Protein AF-A0A7C1VSH6-F1 (afdb_monomer_lite)

Structure (mmCIF, N/CA/C/O backbone):
data_AF-A0A7C1VSH6-F1
#
_entry.id   AF-A0A7C1VSH6-F1
#
loop_
_atom_site.group_PDB
_atom_site.id
_atom_site.type_symbol
_atom_site.label_atom_id
_atom_site.label_alt_id
_atom_site.label_comp_id
_atom_site.label_asym_id
_atom_site.label_entity_id
_atom_site.label_seq_id
_atom_site.pdbx_PDB_ins_code
_atom_site.Cartn_x
_atom_site.Cartn_y
_atom_site.Cartn_z
_atom_site.occupancy
_atom_site.B_iso_or_equiv
_atom_site.auth_seq_id
_atom_site.auth_comp_id
_atom_site.auth_asym_id
_atom_site.auth_atom_id
_atom_site.pdbx_PDB_model_num
ATOM 1 N N . MET A 1 1 ? -0.014 22.822 28.684 1.00 41.06 1 MET A N 1
ATOM 2 C CA . MET A 1 1 ? -1.253 22.040 28.882 1.00 41.06 1 MET A CA 1
ATOM 3 C C . MET A 1 1 ? -1.083 20.753 28.102 1.00 41.06 1 MET A C 1
ATOM 5 O O . MET A 1 1 ? -1.261 20.769 26.891 1.00 41.06 1 MET A O 1
ATOM 9 N N . ASP A 1 2 ? -0.665 19.675 28.765 1.00 47.66 2 ASP A N 1
ATOM 10 C CA . ASP A 1 2 ? -0.551 18.373 28.105 1.00 47.66 2 ASP A CA 1
ATOM 11 C C . ASP A 1 2 ? -1.957 17.852 27.795 1.00 47.66 2 ASP A C 1
ATOM 13 O O . ASP A 1 2 ? -2.788 17.604 28.678 1.00 47.66 2 ASP A O 1
ATOM 17 N N . SER A 1 3 ? -2.256 17.812 26.500 1.00 56.28 3 SER A N 1
ATOM 18 C CA . SER A 1 3 ? -3.534 17.347 25.970 1.00 56.28 3 SER A CA 1
ATOM 19 C C . SER A 1 3 ? -3.478 15.826 25.890 1.00 56.28 3 SER A C 1
ATOM 21 O O . SER A 1 3 ? -2.544 15.285 25.301 1.00 56.28 3 SER A O 1
ATOM 23 N N . MET A 1 4 ? -4.438 15.148 26.521 1.00 61.12 4 MET A N 1
ATOM 24 C CA . MET A 1 4 ? -4.551 13.689 26.495 1.00 61.12 4 MET A CA 1
ATOM 25 C C . MET A 1 4 ? -4.816 13.219 25.062 1.00 61.12 4 MET A C 1
ATOM 27 O O . MET A 1 4 ? -5.549 13.880 24.320 1.00 61.12 4 MET A O 1
ATOM 31 N N . ARG A 1 5 ? -4.175 12.111 24.672 1.00 79.00 5 ARG A N 1
ATOM 32 C CA . ARG A 1 5 ? -4.173 11.636 23.288 1.00 79.00 5 ARG A CA 1
ATOM 33 C C . ARG A 1 5 ? -4.643 10.192 23.180 1.00 79.00 5 ARG A C 1
ATOM 35 O O . ARG A 1 5 ? -4.274 9.359 24.008 1.00 79.00 5 ARG A O 1
ATOM 42 N N . LEU A 1 6 ? -5.422 9.906 22.145 1.00 68.50 6 LEU A N 1
ATOM 43 C CA . LEU A 1 6 ? -5.838 8.561 21.765 1.00 68.50 6 LEU A CA 1
ATOM 44 C C . LEU A 1 6 ? -5.211 8.215 20.416 1.00 68.50 6 LEU A C 1
ATOM 46 O O . LEU A 1 6 ? -5.478 8.881 19.420 1.00 68.50 6 LEU A O 1
ATOM 50 N N . TYR A 1 7 ? -4.402 7.165 20.391 1.00 72.06 7 TYR A N 1
ATOM 51 C CA . TYR A 1 7 ? -3.752 6.653 19.194 1.00 72.06 7 TYR A CA 1
ATOM 52 C C . TYR A 1 7 ? -4.243 5.241 18.917 1.00 72.06 7 TYR A C 1
ATOM 54 O O . TYR A 1 7 ? -4.155 4.365 19.775 1.00 72.06 7 TYR A O 1
ATOM 62 N N . ILE A 1 8 ? -4.744 5.005 17.713 1.00 74.44 8 ILE A N 1
ATOM 63 C CA . ILE A 1 8 ? -5.230 3.695 17.299 1.00 74.44 8 ILE A CA 1
ATOM 64 C C . ILE A 1 8 ? -4.519 3.327 16.000 1.00 74.44 8 ILE A C 1
ATOM 66 O O . ILE A 1 8 ? -4.568 4.073 15.024 1.00 74.44 8 ILE A O 1
ATOM 70 N N . ILE A 1 9 ? -3.822 2.194 16.011 1.00 70.25 9 ILE A N 1
ATOM 71 C CA . ILE A 1 9 ? -2.973 1.732 14.914 1.00 70.25 9 ILE A CA 1
ATOM 72 C C . ILE A 1 9 ? -3.376 0.303 14.562 1.00 70.25 9 ILE A C 1
ATOM 74 O O . ILE A 1 9 ? -3.370 -0.581 15.420 1.00 70.25 9 ILE A O 1
ATOM 78 N N . ASN A 1 10 ? -3.701 0.062 13.296 1.00 62.00 10 ASN A N 1
ATOM 79 C CA . ASN A 1 10 ? -3.816 -1.292 12.771 1.00 62.00 10 ASN A CA 1
ATOM 80 C C . ASN A 1 10 ? -2.528 -1.695 12.043 1.00 62.00 10 ASN A C 1
ATOM 82 O O . ASN A 1 10 ? -2.001 -0.948 11.220 1.00 62.00 10 ASN A O 1
ATOM 86 N N . ILE A 1 11 ? -2.044 -2.898 12.334 1.00 63.75 11 ILE A N 1
ATOM 87 C CA . ILE A 1 11 ? -0.956 -3.553 11.618 1.00 63.75 11 ILE A CA 1
ATOM 88 C C . ILE A 1 11 ? -1.584 -4.719 10.844 1.00 63.75 11 ILE A C 1
ATOM 90 O O . ILE A 1 11 ? -1.904 -5.762 11.424 1.00 63.75 11 ILE A O 1
ATOM 94 N N . LEU A 1 12 ? -1.785 -4.536 9.535 1.00 47.34 12 LEU A N 1
ATOM 95 C CA . LEU A 1 12 ? -2.143 -5.633 8.634 1.00 47.34 12 LEU A CA 1
ATOM 96 C C . LEU A 1 12 ? -0.900 -6.475 8.348 1.00 47.34 12 LEU A C 1
ATOM 98 O O . LEU A 1 12 ? 0.112 -5.951 7.887 1.00 47.34 12 LEU A O 1
ATOM 102 N N . ALA A 1 13 ? -1.006 -7.793 8.494 1.00 36.00 13 ALA A N 1
ATOM 103 C CA . ALA A 1 13 ? 0.022 -8.739 8.058 1.00 36.00 13 ALA A CA 1
ATOM 104 C C . ALA A 1 13 ? 0.036 -8.969 6.525 1.00 36.00 13 ALA A C 1
ATOM 106 O O . ALA A 1 13 ? 0.387 -10.053 6.069 1.00 36.00 13 ALA A O 1
ATOM 107 N N . PHE A 1 14 ? -0.359 -7.975 5.717 1.00 29.69 14 PHE A N 1
ATOM 108 C CA . PHE A 1 14 ? -0.300 -8.058 4.246 1.00 29.69 14 PHE A CA 1
ATOM 109 C C . PHE A 1 14 ? 0.928 -7.386 3.628 1.00 29.69 14 PHE A C 1
ATOM 111 O O . PHE A 1 14 ? 1.178 -7.545 2.436 1.00 29.69 14 PHE A O 1
ATOM 118 N N . THR A 1 15 ? 1.738 -6.698 4.425 1.00 28.58 15 THR A N 1
ATOM 119 C CA . THR A 1 15 ? 3.098 -6.330 4.043 1.00 28.58 15 THR A CA 1
ATOM 120 C C . THR A 1 15 ? 4.050 -7.323 4.678 1.00 28.58 15 THR A C 1
ATOM 122 O O . THR A 1 15 ? 4.137 -7.432 5.899 1.00 28.58 15 THR A O 1
ATOM 125 N N . SER A 1 16 ? 4.753 -8.062 3.826 1.00 26.00 16 SER A N 1
ATOM 126 C CA . SER A 1 16 ? 5.898 -8.891 4.166 1.00 26.00 16 SER A CA 1
ATOM 127 C C . SER A 1 16 ? 6.889 -8.094 5.017 1.00 26.00 16 SER A C 1
ATOM 129 O O . SER A 1 16 ? 7.795 -7.450 4.495 1.00 26.00 16 SER A O 1
ATOM 131 N N . LEU A 1 17 ? 6.751 -8.144 6.341 1.00 25.92 17 LEU A N 1
ATOM 132 C CA . LEU A 1 17 ? 7.853 -7.845 7.237 1.00 25.92 17 LEU A CA 1
ATOM 133 C C . LEU A 1 17 ? 8.760 -9.075 7.195 1.00 25.92 17 LEU A C 1
ATOM 135 O O . LEU A 1 17 ? 8.718 -9.936 8.070 1.00 25.92 17 LEU A O 1
ATOM 139 N N . ILE A 1 18 ? 9.551 -9.184 6.124 1.00 23.88 18 ILE A N 1
ATOM 140 C CA . ILE A 1 18 ? 10.736 -10.034 6.135 1.00 23.88 18 ILE A CA 1
ATOM 141 C C . ILE A 1 18 ? 11.667 -9.379 7.153 1.00 23.88 18 ILE A C 1
ATOM 143 O O . ILE A 1 18 ? 12.433 -8.470 6.840 1.00 23.88 18 ILE A O 1
ATOM 147 N N . LEU A 1 19 ? 11.573 -9.820 8.405 1.00 22.44 19 LEU A N 1
ATOM 148 C CA . LEU A 1 19 ? 12.674 -9.694 9.341 1.00 22.44 19 LEU A CA 1
ATOM 149 C C . LEU A 1 19 ? 13.809 -10.538 8.759 1.00 22.44 19 LEU A C 1
ATOM 151 O O . LEU A 1 19 ? 13.885 -11.742 8.992 1.00 22.44 19 LEU A O 1
ATOM 155 N N . VAL A 1 20 ? 14.675 -9.910 7.958 1.00 23.38 20 VAL A N 1
ATOM 156 C CA . VAL A 1 20 ? 15.993 -10.462 7.645 1.00 23.38 20 VAL A CA 1
ATOM 157 C C . VAL A 1 20 ? 16.780 -10.427 8.949 1.00 23.38 20 VAL A C 1
ATOM 159 O O . VAL A 1 20 ? 17.518 -9.490 9.245 1.00 23.38 20 VAL A O 1
ATOM 162 N N . ALA A 1 21 ? 16.577 -11.447 9.776 1.00 24.20 21 ALA A N 1
ATOM 163 C CA . ALA A 1 21 ? 17.552 -11.809 10.778 1.00 24.20 21 ALA A CA 1
ATOM 164 C C . ALA A 1 21 ? 18.724 -12.441 10.021 1.00 24.20 21 ALA A C 1
ATOM 166 O O . ALA A 1 21 ? 18.689 -13.611 9.645 1.00 24.20 21 ALA A O 1
ATOM 167 N N . CYS A 1 22 ? 19.754 -11.641 9.747 1.00 23.27 22 CYS A N 1
ATOM 168 C CA . CYS A 1 22 ? 21.059 -12.167 9.383 1.00 23.27 22 CYS A CA 1
ATOM 169 C C . CYS A 1 22 ? 21.570 -13.043 10.533 1.00 23.27 22 CYS A C 1
ATOM 171 O O . CYS A 1 22 ? 22.064 -12.529 11.534 1.00 23.27 22 CYS A O 1
ATOM 173 N N . SER A 1 23 ? 21.500 -14.360 10.359 1.00 25.77 23 SER A N 1
ATOM 174 C CA . SER A 1 23 ? 22.384 -15.306 11.035 1.00 25.77 23 SER A CA 1
ATOM 175 C C . SER A 1 23 ? 22.989 -16.236 9.981 1.00 25.77 23 SER A C 1
ATOM 177 O O . SER A 1 23 ? 22.246 -16.835 9.203 1.00 25.77 23 SER A O 1
ATOM 179 N N . PRO A 1 24 ? 24.325 -16.353 9.912 1.00 28.75 24 PRO A N 1
ATOM 180 C CA . PRO A 1 24 ? 24.977 -17.243 8.970 1.00 28.75 24 PRO A CA 1
ATOM 181 C C . PRO A 1 24 ? 24.906 -18.687 9.480 1.00 28.75 24 PRO A C 1
ATOM 183 O O . PRO A 1 24 ? 25.251 -18.961 10.627 1.00 28.75 24 PRO A O 1
ATOM 186 N N . GLY A 1 25 ? 24.525 -19.605 8.591 1.00 36.03 25 GLY A N 1
ATOM 187 C CA . GLY A 1 25 ? 24.822 -21.030 8.729 1.00 36.03 25 GLY A CA 1
ATOM 188 C C . GLY A 1 25 ? 23.663 -21.908 9.184 1.00 36.03 25 GLY A C 1
ATOM 189 O O . GLY A 1 25 ? 23.630 -22.327 10.334 1.00 36.03 25 GLY A O 1
ATOM 190 N N . ILE A 1 26 ? 22.788 -22.285 8.247 1.00 29.64 26 ILE A N 1
ATOM 191 C CA . ILE A 1 26 ? 22.135 -23.601 8.256 1.00 29.64 26 ILE A CA 1
ATOM 192 C C . ILE A 1 26 ? 22.154 -24.118 6.812 1.00 29.64 26 ILE A C 1
ATOM 194 O O . ILE A 1 26 ? 21.536 -23.534 5.924 1.00 29.64 26 ILE A O 1
ATOM 198 N N . GLU A 1 27 ? 22.923 -25.180 6.575 1.00 29.75 27 GLU A N 1
ATOM 199 C CA . GLU A 1 27 ? 22.957 -25.913 5.307 1.00 29.75 27 GLU A CA 1
ATOM 200 C C . GLU A 1 27 ? 21.579 -26.514 5.004 1.00 29.75 27 GLU A C 1
ATOM 202 O O . GLU A 1 27 ? 20.973 -27.189 5.839 1.00 29.75 27 GLU A O 1
ATOM 207 N N . ALA A 1 28 ? 21.088 -26.283 3.787 1.00 26.88 28 ALA A N 1
ATOM 208 C CA . ALA A 1 28 ? 19.857 -26.878 3.295 1.00 26.88 28 ALA A CA 1
ATOM 209 C C . ALA A 1 28 ? 20.058 -28.385 3.061 1.00 26.88 28 ALA A C 1
ATOM 211 O O . ALA A 1 28 ? 20.744 -28.791 2.123 1.00 26.88 28 ALA A O 1
ATOM 212 N N . GLN A 1 29 ? 19.432 -29.223 3.890 1.00 28.09 29 GLN A N 1
ATOM 213 C CA . GLN A 1 29 ? 19.245 -30.636 3.564 1.00 28.09 29 GLN A CA 1
ATOM 214 C C . GLN A 1 29 ? 18.096 -30.781 2.565 1.00 28.09 29 GLN A C 1
ATOM 216 O O . GLN A 1 29 ? 16.945 -30.439 2.835 1.00 28.09 29 GLN A O 1
ATOM 221 N N . THR A 1 30 ? 18.429 -31.308 1.393 1.00 29.42 30 THR A N 1
ATOM 222 C CA . THR A 1 30 ? 17.498 -31.719 0.347 1.00 29.42 30 THR A CA 1
ATOM 223 C C . THR A 1 30 ? 16.644 -32.888 0.838 1.00 29.42 30 THR A C 1
ATOM 225 O O . THR A 1 30 ? 17.150 -33.974 1.111 1.00 29.42 30 THR A O 1
ATOM 228 N N . THR A 1 31 ? 15.328 -32.687 0.931 1.00 30.17 31 THR A N 1
ATOM 229 C CA . THR A 1 31 ? 14.364 -33.781 1.111 1.00 30.17 31 THR A CA 1
ATOM 230 C C . THR A 1 31 ? 13.485 -33.904 -0.132 1.00 30.17 31 THR A C 1
ATOM 232 O O . THR A 1 31 ? 12.992 -32.921 -0.680 1.00 30.17 31 THR A O 1
ATOM 235 N N . SER A 1 32 ? 13.374 -35.140 -0.620 1.00 34.22 32 SER A N 1
ATOM 236 C CA . SER A 1 32 ? 12.623 -35.550 -1.810 1.00 34.22 32 SER A CA 1
ATOM 237 C C . SER A 1 32 ? 11.122 -35.227 -1.713 1.00 34.22 32 SER A C 1
ATOM 239 O O . SER A 1 32 ? 10.582 -35.160 -0.608 1.00 34.22 32 SER A O 1
ATOM 241 N N . PRO A 1 33 ? 10.412 -35.078 -2.849 1.00 30.12 33 PRO A N 1
ATOM 242 C CA . PRO A 1 33 ? 9.021 -34.633 -2.856 1.00 30.12 33 PRO A CA 1
ATOM 243 C C . PRO A 1 33 ? 8.078 -35.671 -2.229 1.00 30.12 33 PRO A C 1
ATOM 245 O O . PRO A 1 33 ? 8.007 -36.819 -2.670 1.00 30.12 33 PRO A O 1
ATOM 248 N N . LEU A 1 34 ? 7.313 -35.242 -1.221 1.00 30.77 34 LEU A N 1
ATOM 249 C CA . LEU A 1 34 ? 6.171 -35.988 -0.694 1.00 30.77 34 LEU A CA 1
ATOM 250 C C . LEU A 1 34 ? 5.061 -36.047 -1.755 1.00 30.77 34 LEU A C 1
ATOM 252 O O . LEU A 1 34 ? 4.489 -35.028 -2.139 1.00 30.77 34 LEU A O 1
ATOM 256 N N . SER A 1 35 ? 4.741 -37.258 -2.210 1.00 29.33 35 SER A N 1
ATOM 257 C CA . SER A 1 35 ? 3.552 -37.539 -3.015 1.00 29.33 35 SER A CA 1
ATOM 258 C C . SER A 1 35 ? 2.323 -37.551 -2.102 1.00 29.33 35 SER A C 1
ATOM 260 O O . SER A 1 35 ? 2.229 -38.379 -1.196 1.00 29.33 35 SER A O 1
ATOM 262 N N . LEU A 1 36 ? 1.396 -36.615 -2.313 1.00 32.78 36 LEU A N 1
ATOM 263 C CA . LEU A 1 36 ? 0.105 -36.603 -1.625 1.00 32.78 36 LEU A CA 1
ATOM 264 C C . LEU A 1 36 ? -0.876 -37.542 -2.352 1.00 32.78 36 LEU A C 1
ATOM 266 O O . LEU A 1 36 ? -1.010 -37.437 -3.574 1.00 32.78 36 LEU A O 1
ATOM 270 N N . PRO A 1 37 ? -1.583 -38.441 -1.644 1.00 33.88 37 PRO A N 1
ATOM 271 C CA . PRO A 1 37 ? -2.634 -39.246 -2.254 1.00 33.88 37 PRO A CA 1
ATOM 272 C C . PRO A 1 37 ? -3.861 -38.377 -2.601 1.00 33.88 37 PRO A C 1
ATOM 274 O O . PRO A 1 37 ? -4.084 -37.340 -1.970 1.00 33.88 37 PRO A O 1
ATOM 277 N N . PRO A 1 38 ? -4.678 -38.783 -3.592 1.00 33.88 38 PRO A N 1
ATOM 278 C CA . PRO A 1 38 ? -5.852 -38.019 -3.999 1.00 33.88 38 PRO A CA 1
ATOM 279 C C . PRO A 1 38 ? -6.928 -37.991 -2.896 1.00 33.88 38 PRO A C 1
ATOM 281 O O . PRO A 1 38 ? -7.031 -38.932 -2.101 1.00 33.88 38 PRO A O 1
ATOM 284 N N . PRO A 1 39 ? -7.762 -36.935 -2.846 1.00 32.31 39 PRO A N 1
ATOM 285 C CA . PRO A 1 39 ? -8.795 -36.803 -1.829 1.00 32.31 39 PRO A CA 1
ATOM 286 C C . PRO A 1 39 ? -9.858 -37.897 -1.986 1.00 32.31 39 PRO A C 1
ATOM 288 O O . PRO A 1 39 ? -10.412 -38.109 -3.064 1.00 32.31 39 PRO A O 1
ATOM 291 N N . THR A 1 40 ? -10.160 -38.585 -0.885 1.00 30.84 40 THR A N 1
ATOM 292 C CA . THR A 1 40 ? -11.287 -39.521 -0.811 1.00 30.84 40 THR A CA 1
ATOM 293 C C . THR A 1 40 ? -12.539 -38.739 -0.427 1.00 30.84 40 THR A C 1
ATOM 295 O O . THR A 1 40 ? -12.612 -38.185 0.668 1.00 30.84 40 THR A O 1
ATOM 298 N N . TYR A 1 41 ? -13.528 -38.682 -1.319 1.00 29.70 41 TYR A N 1
ATOM 299 C CA . TYR A 1 41 ? -14.833 -38.095 -1.016 1.00 29.70 41 TYR A CA 1
ATOM 300 C C . TYR A 1 41 ? -15.723 -39.139 -0.342 1.00 29.70 41 TYR A C 1
ATOM 302 O O . TYR A 1 41 ? -16.257 -40.035 -0.995 1.00 29.70 41 TYR A O 1
ATOM 310 N N . THR A 1 42 ? -15.901 -39.018 0.970 1.00 31.45 42 THR A N 1
ATOM 311 C CA . THR A 1 42 ? -16.887 -39.810 1.710 1.00 31.45 42 THR A CA 1
ATOM 312 C C . THR A 1 42 ? -18.253 -39.136 1.588 1.00 31.45 42 THR A C 1
ATOM 314 O O . THR A 1 42 ? -18.468 -38.050 2.123 1.00 31.45 42 THR A O 1
ATOM 317 N N . VAL A 1 43 ? -19.188 -39.767 0.875 1.00 33.28 43 VAL A N 1
ATOM 318 C CA . VAL A 1 43 ? -20.597 -39.347 0.855 1.00 33.28 43 VAL A CA 1
ATOM 319 C C . VAL A 1 43 ? -21.234 -39.774 2.176 1.00 33.28 43 VAL A C 1
ATOM 321 O O . VAL A 1 43 ? -21.375 -40.967 2.446 1.00 33.28 43 VAL A O 1
ATOM 324 N N . PHE A 1 44 ? -21.606 -38.809 3.015 1.00 33.56 44 PHE A N 1
ATOM 325 C CA . PHE A 1 44 ? -22.364 -39.083 4.234 1.00 33.56 44 PHE A CA 1
ATOM 326 C C . PHE A 1 44 ? -23.822 -39.427 3.881 1.00 33.56 44 PHE A C 1
ATOM 328 O O . PHE A 1 44 ? -24.439 -38.696 3.100 1.00 33.56 44 PHE A O 1
ATOM 335 N N . PRO A 1 45 ? -24.407 -40.506 4.434 1.00 34.22 45 PRO A N 1
ATOM 336 C CA . PRO A 1 45 ? -25.821 -40.791 4.239 1.00 34.22 45 PRO A CA 1
ATOM 337 C C . PRO A 1 45 ? -26.685 -39.741 4.948 1.00 34.22 45 PRO A C 1
ATOM 339 O O . PRO A 1 45 ? -26.374 -39.288 6.050 1.00 34.22 45 PRO A O 1
ATOM 342 N N . THR A 1 46 ? -27.796 -39.374 4.310 1.00 36.84 46 THR A N 1
ATOM 343 C CA . THR A 1 46 ? -28.813 -38.473 4.861 1.00 36.84 46 THR A CA 1
ATOM 344 C C . THR A 1 46 ? -29.364 -39.042 6.175 1.00 36.84 46 THR A C 1
ATOM 346 O O . THR A 1 46 ? -29.832 -40.185 6.181 1.00 36.84 46 THR A O 1
ATOM 349 N N . PRO A 1 47 ? -29.349 -38.295 7.294 1.00 36.81 47 PRO A N 1
ATOM 350 C CA . PRO A 1 47 ? -29.871 -38.815 8.544 1.00 36.81 47 PRO A CA 1
ATOM 351 C C . PRO A 1 47 ? -31.400 -38.872 8.487 1.00 36.81 47 PRO A C 1
ATOM 353 O O . PRO A 1 47 ? -32.076 -37.876 8.231 1.00 36.81 47 PRO A O 1
ATOM 356 N N . SER A 1 48 ? -31.950 -40.055 8.759 1.00 37.38 48 SER A N 1
ATOM 357 C CA . SER A 1 48 ? -33.367 -40.248 9.056 1.00 37.38 48 SER A CA 1
ATOM 358 C C . SER A 1 48 ? -33.745 -39.415 10.283 1.00 37.38 48 SER A C 1
ATOM 360 O O . SER A 1 48 ? -33.191 -39.636 11.364 1.00 37.38 48 SER A O 1
ATOM 362 N N . GLN A 1 49 ? -34.687 -38.482 10.133 1.00 39.94 49 GLN A N 1
ATOM 363 C CA . GLN A 1 49 ? -35.239 -37.720 11.251 1.00 39.94 49 GLN A CA 1
ATOM 364 C C . GLN A 1 49 ? -35.946 -38.667 12.225 1.00 39.94 49 GLN A C 1
ATOM 366 O O . GLN A 1 49 ? -37.060 -39.125 11.982 1.00 39.94 49 GLN A O 1
ATOM 371 N N . ARG A 1 50 ? -35.293 -38.954 13.350 1.00 36.88 50 ARG A N 1
ATOM 372 C CA . ARG A 1 50 ? -35.956 -39.462 14.546 1.00 36.88 50 ARG A CA 1
ATOM 373 C C . ARG A 1 50 ? -36.150 -38.259 15.460 1.00 36.88 50 ARG A C 1
ATOM 375 O O . ARG A 1 50 ? -35.173 -37.705 15.954 1.00 36.88 50 ARG A O 1
ATOM 382 N N . VAL A 1 51 ? -37.398 -37.831 15.626 1.00 37.56 51 VAL A N 1
ATOM 383 C CA . VAL A 1 51 ? -37.765 -36.786 16.586 1.00 37.56 51 VAL A CA 1
ATOM 384 C C . VAL A 1 51 ? -37.480 -37.339 17.978 1.00 37.56 51 VAL A C 1
ATOM 386 O O . VAL A 1 51 ? -38.176 -38.233 18.455 1.00 37.56 51 VAL A O 1
ATOM 389 N N . VAL A 1 52 ? -36.405 -36.859 18.593 1.00 39.34 52 VAL A N 1
ATOM 390 C CA . VAL A 1 52 ? -36.179 -36.985 20.030 1.00 39.34 52 VAL A CA 1
ATOM 391 C C . VAL A 1 52 ? -36.739 -35.706 20.633 1.00 39.34 52 VAL A C 1
ATOM 393 O O . VAL A 1 52 ? -36.257 -34.622 20.311 1.00 39.34 52 VAL A O 1
ATOM 396 N N . GLU A 1 53 ? -37.775 -35.816 21.464 1.00 39.44 53 GLU A N 1
ATOM 397 C CA . GLU A 1 53 ? -38.200 -34.715 22.330 1.00 39.44 53 GLU A CA 1
ATOM 398 C C . GLU A 1 53 ? -37.045 -34.377 23.277 1.00 39.44 53 GLU A C 1
ATOM 400 O O . GLU A 1 53 ? -36.811 -35.041 24.286 1.00 39.44 53 GLU A O 1
ATOM 405 N N . THR A 1 54 ? -36.271 -33.356 22.923 1.00 37.03 54 THR A N 1
ATOM 406 C CA . THR A 1 54 ? -35.313 -32.732 23.829 1.00 37.03 54 THR A CA 1
ATOM 407 C C . THR A 1 54 ? -36.070 -31.749 24.707 1.00 37.03 54 THR A C 1
ATOM 409 O O . THR A 1 54 ? -36.649 -30.786 24.204 1.00 37.03 54 THR A O 1
ATOM 412 N N . ALA A 1 55 ? -36.069 -31.999 26.016 1.00 41.50 55 ALA A N 1
ATOM 413 C CA . ALA A 1 55 ? -36.558 -31.057 27.012 1.00 41.50 55 ALA A CA 1
ATOM 414 C C . ALA A 1 55 ? -35.927 -29.669 26.798 1.00 41.50 55 ALA A C 1
ATOM 416 O O . ALA A 1 55 ? -34.719 -29.563 26.572 1.00 41.50 55 ALA A O 1
ATOM 417 N N . SER A 1 56 ? -36.750 -28.618 26.872 1.00 36.03 56 SER A N 1
ATOM 418 C CA . SER A 1 56 ? -36.294 -27.227 26.833 1.00 36.03 56 SER A CA 1
ATOM 419 C C . SER A 1 56 ? -35.174 -27.002 27.852 1.00 36.03 56 SER A C 1
ATOM 421 O O . SER A 1 56 ? -35.350 -27.371 29.017 1.00 36.03 56 SER A O 1
ATOM 423 N N . PRO A 1 57 ? -34.048 -26.371 27.476 1.00 42.69 57 PRO A N 1
ATOM 424 C CA . PRO A 1 57 ? -33.077 -25.940 28.463 1.00 42.69 57 PRO A CA 1
ATOM 425 C C . PRO A 1 57 ? -33.734 -24.890 29.364 1.00 42.69 57 PRO A C 1
ATOM 427 O O . PRO A 1 57 ? -34.258 -23.880 28.889 1.00 42.69 57 PRO A O 1
ATOM 430 N N . SER A 1 58 ? -33.731 -25.143 30.672 1.00 39.88 58 SER A N 1
ATOM 431 C CA . SER A 1 58 ? -34.066 -24.128 31.670 1.00 39.88 58 SER A CA 1
ATOM 432 C C . SER A 1 58 ? -33.152 -22.912 31.482 1.00 39.88 58 SER A C 1
ATOM 434 O O . SER A 1 58 ? -31.959 -23.097 31.228 1.00 39.88 58 SER A O 1
ATOM 436 N N . PRO A 1 59 ? -33.664 -21.676 31.614 1.00 41.44 59 PRO A N 1
ATOM 437 C CA . PRO A 1 59 ? -32.836 -20.485 31.505 1.00 41.44 59 PRO A CA 1
ATOM 438 C C . PRO A 1 59 ? -31.748 -20.526 32.579 1.00 41.44 59 PRO A C 1
ATOM 440 O O . PRO A 1 59 ? -32.039 -20.579 33.776 1.00 41.44 59 PRO A O 1
ATOM 443 N N . THR A 1 60 ? -30.488 -20.515 32.147 1.00 41.22 60 THR A N 1
ATOM 444 C CA . THR A 1 60 ? -29.342 -20.268 33.022 1.00 41.22 60 THR A CA 1
ATOM 445 C C . THR A 1 60 ? -29.594 -18.950 33.756 1.00 41.22 60 THR A C 1
ATOM 447 O O . THR A 1 60 ? -29.889 -17.956 33.086 1.00 41.22 60 THR A O 1
ATOM 450 N N . PRO A 1 61 ? -29.518 -18.898 35.099 1.00 41.97 61 PRO A N 1
ATOM 451 C CA . PRO A 1 61 ? -29.703 -17.647 35.815 1.00 41.97 61 PRO A CA 1
ATOM 452 C C . PRO A 1 61 ? -28.668 -16.641 35.313 1.00 41.97 61 PRO A C 1
ATOM 454 O O . PRO A 1 61 ? -27.462 -16.884 35.395 1.00 41.97 61 PRO A O 1
ATOM 457 N N . SER A 1 62 ? -29.153 -15.533 34.749 1.00 44.78 62 SER A N 1
ATOM 458 C CA . SER A 1 62 ? -28.330 -14.387 34.386 1.00 44.78 62 SER A CA 1
ATOM 459 C C . SER A 1 62 ? -27.560 -13.971 35.631 1.00 44.78 62 SER A C 1
ATOM 461 O O . SER A 1 62 ? -28.163 -13.582 36.632 1.00 44.78 62 SER A O 1
ATOM 463 N N . GLN A 1 63 ? -26.233 -14.104 35.596 1.00 46.06 63 GLN A N 1
ATOM 464 C CA . GLN A 1 63 ? -25.411 -13.512 36.640 1.00 46.06 63 GLN A CA 1
ATOM 465 C C . GLN A 1 63 ? -25.729 -12.013 36.670 1.00 46.06 63 GLN A C 1
ATOM 467 O O . GLN A 1 63 ? -25.821 -11.404 35.598 1.00 46.06 63 GLN A O 1
ATOM 472 N N . PRO A 1 64 ? -25.958 -11.414 37.851 1.00 45.09 64 PRO A N 1
ATOM 473 C CA . PRO A 1 64 ? -26.122 -9.976 37.930 1.00 45.09 64 PRO A CA 1
ATOM 474 C C . PRO A 1 64 ? -24.883 -9.340 37.305 1.00 45.09 64 PRO A C 1
ATOM 476 O O . PRO A 1 64 ? -23.758 -9.718 37.635 1.00 45.09 64 PRO A O 1
ATOM 479 N N . VAL A 1 65 ? -25.098 -8.408 36.374 1.00 45.75 65 VAL A N 1
ATOM 480 C CA . VAL A 1 65 ? -24.046 -7.501 35.921 1.00 45.75 65 VAL A CA 1
ATOM 481 C C . VAL A 1 65 ? -23.541 -6.830 37.190 1.00 45.75 65 VAL A C 1
ATOM 483 O O . VAL A 1 65 ? -24.251 -6.023 37.789 1.00 45.75 65 VAL A O 1
ATOM 486 N N . ILE A 1 66 ? -22.369 -7.244 37.667 1.00 40.97 66 ILE A N 1
ATOM 487 C CA . ILE A 1 66 ? -21.691 -6.537 38.741 1.00 40.97 66 ILE A CA 1
ATOM 488 C C . ILE A 1 66 ? -21.319 -5.207 38.108 1.00 40.97 66 ILE A C 1
ATOM 490 O O . ILE A 1 66 ? -20.402 -5.129 37.294 1.00 40.97 66 ILE A O 1
ATOM 494 N N . GLU A 1 67 ? -22.106 -4.184 38.410 1.00 44.16 67 GLU A N 1
ATOM 495 C CA . GLU A 1 67 ? -21.777 -2.808 38.095 1.00 44.16 67 GLU A CA 1
ATOM 496 C C . GLU A 1 67 ? -20.548 -2.478 38.941 1.00 44.16 67 GLU A C 1
ATOM 498 O O . GLU A 1 67 ? -20.636 -2.121 40.117 1.00 44.16 67 GLU A O 1
ATOM 503 N N . THR A 1 68 ? -19.369 -2.744 38.380 1.00 43.41 68 THR A N 1
ATOM 504 C CA . THR A 1 68 ? -18.106 -2.361 38.991 1.00 43.41 68 THR A CA 1
ATOM 505 C C . THR A 1 68 ? -18.144 -0.845 39.080 1.00 43.41 68 THR A C 1
ATOM 507 O O . THR A 1 68 ? -18.021 -0.161 38.064 1.00 43.41 68 THR A O 1
ATOM 510 N N . ALA A 1 69 ? -18.391 -0.315 40.278 1.00 43.75 69 ALA A N 1
ATOM 511 C CA . ALA A 1 69 ? -18.340 1.115 40.517 1.00 43.75 69 ALA A CA 1
ATOM 512 C C . ALA A 1 69 ? -16.977 1.617 40.029 1.00 43.75 69 ALA A C 1
ATOM 514 O O . ALA A 1 69 ? -15.936 1.192 40.537 1.00 43.75 69 ALA A O 1
ATOM 515 N N . PHE A 1 70 ? -16.987 2.473 39.006 1.00 46.75 70 PHE A N 1
ATOM 516 C CA . PHE A 1 70 ? -15.771 3.121 38.542 1.00 46.75 70 PHE A CA 1
ATOM 517 C C . PHE A 1 70 ? -15.188 3.894 39.730 1.00 46.75 70 PHE A C 1
ATOM 519 O O . PHE A 1 70 ? -15.919 4.677 40.347 1.00 46.75 70 PHE A O 1
ATOM 526 N N . PRO A 1 71 ? -13.917 3.670 40.107 1.00 48.50 71 PRO A N 1
ATOM 527 C CA . PRO A 1 71 ? -13.300 4.466 41.153 1.00 48.50 71 PRO A CA 1
ATOM 528 C C . PRO A 1 71 ? -13.401 5.941 40.759 1.00 48.50 71 PRO A C 1
ATOM 530 O O . PRO A 1 71 ? -13.121 6.308 39.616 1.00 48.50 71 PRO A O 1
ATOM 533 N N . SER A 1 72 ? -13.834 6.785 41.698 1.00 42.12 72 SER A N 1
ATOM 534 C CA . SER A 1 72 ? -13.828 8.234 41.511 1.00 42.12 72 SER A CA 1
ATOM 535 C C . SER A 1 72 ? -12.428 8.660 41.066 1.00 42.12 72 SER A C 1
ATOM 537 O O . SER A 1 72 ? -11.464 8.280 41.738 1.00 42.12 72 SER A O 1
ATOM 539 N N . PRO A 1 73 ? -12.279 9.425 39.969 1.00 48.97 73 PRO A N 1
ATOM 540 C CA . PRO A 1 73 ? -10.962 9.807 39.502 1.00 48.97 73 PRO A CA 1
ATOM 541 C C . PRO A 1 73 ? -10.313 10.699 40.561 1.00 48.97 73 PRO A C 1
ATOM 543 O O . PRO A 1 73 ? -10.693 11.853 40.766 1.00 48.97 73 PRO A O 1
ATOM 546 N N . THR A 1 74 ? -9.304 10.151 41.236 1.00 53.28 74 THR A N 1
ATOM 547 C CA . THR A 1 74 ? -8.196 10.943 41.780 1.00 53.28 74 THR A CA 1
ATOM 548 C C . THR A 1 74 ? -7.684 11.828 40.633 1.00 53.28 74 THR A C 1
ATOM 550 O O . THR A 1 74 ? -7.794 11.391 39.488 1.00 53.28 74 THR A O 1
ATOM 553 N N . PRO A 1 75 ? -7.160 13.051 40.852 1.00 50.28 75 PRO A N 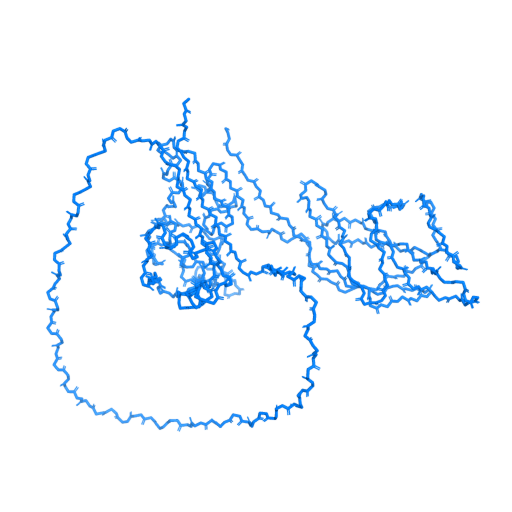1
ATOM 554 C CA . PRO A 1 75 ? -6.567 13.851 39.777 1.00 50.28 75 PRO A CA 1
ATOM 555 C C . PRO A 1 75 ? -5.326 13.132 39.218 1.00 50.28 75 PRO A C 1
ATOM 557 O O . PRO A 1 75 ? -4.193 13.398 39.609 1.00 50.28 75 PRO A O 1
ATOM 560 N N . GLU A 1 76 ? -5.564 12.133 38.379 1.00 56.81 76 GLU A N 1
ATOM 561 C CA . GLU A 1 76 ? -4.582 11.213 37.843 1.00 56.81 76 GLU A CA 1
ATOM 562 C C . GLU A 1 76 ? -3.817 11.916 36.731 1.00 56.81 76 GLU A C 1
ATOM 564 O O . GLU A 1 76 ? -4.347 12.770 36.007 1.00 56.81 76 GLU A O 1
ATOM 569 N N . ALA A 1 77 ? -2.540 11.562 36.608 1.00 58.41 77 ALA A N 1
ATOM 570 C CA . ALA A 1 77 ? -1.739 11.959 35.470 1.00 58.41 77 ALA A CA 1
ATOM 571 C C . ALA A 1 77 ? -2.507 11.615 34.184 1.00 58.41 77 ALA A C 1
ATOM 573 O O . ALA A 1 77 ? -3.043 10.521 34.031 1.00 58.41 77 ALA A O 1
ATOM 574 N N . ARG A 1 78 ? -2.610 12.570 33.259 1.00 68.75 78 ARG A N 1
ATOM 575 C CA . ARG A 1 78 ? -3.306 12.346 31.990 1.00 68.75 78 ARG A CA 1
ATOM 576 C C . ARG A 1 78 ? -2.514 11.333 31.167 1.00 68.75 78 ARG A C 1
ATOM 578 O O . ARG A 1 78 ? -1.477 11.676 30.602 1.00 68.75 78 ARG A O 1
ATOM 585 N N . HIS A 1 79 ? -2.991 10.096 31.107 1.00 81.50 79 HIS A N 1
ATOM 586 C CA . HIS A 1 79 ? -2.364 9.035 30.328 1.00 81.50 79 HIS A CA 1
ATOM 587 C C . HIS A 1 79 ? -2.885 9.042 28.890 1.00 81.50 79 HIS A C 1
ATOM 589 O O . HIS A 1 79 ? -4.076 9.214 28.648 1.00 81.50 79 HIS A O 1
ATOM 595 N N . SER A 1 80 ? -1.985 8.860 27.922 1.00 88.44 80 SER A N 1
ATOM 596 C CA . SER A 1 80 ? -2.390 8.613 26.534 1.00 88.44 80 SER A CA 1
ATOM 597 C C . SER A 1 80 ? -2.749 7.142 26.353 1.00 88.44 80 SER A C 1
ATOM 599 O O . SER A 1 80 ? -2.113 6.274 26.952 1.00 88.44 80 SER A O 1
ATOM 601 N N . VAL A 1 81 ? -3.740 6.866 25.510 1.00 91.12 81 VAL A N 1
ATOM 602 C CA . VAL A 1 81 ? -4.189 5.503 25.205 1.00 91.12 81 VAL A CA 1
ATOM 603 C C . VAL A 1 81 ? -3.687 5.114 23.822 1.00 91.12 81 VAL A C 1
ATOM 605 O O . VAL A 1 81 ? -3.887 5.854 22.860 1.00 91.12 81 VAL A O 1
ATOM 608 N N . PHE A 1 82 ? -3.052 3.947 23.731 1.00 91.62 82 PHE A N 1
ATOM 609 C CA . PHE A 1 82 ? -2.622 3.340 22.475 1.00 91.62 82 PHE A CA 1
ATOM 610 C C . PHE A 1 82 ? -3.348 2.011 22.284 1.00 91.62 82 PHE A C 1
ATOM 612 O O . PHE A 1 82 ? -3.250 1.129 23.135 1.00 91.62 82 PHE A O 1
ATOM 619 N N . VAL A 1 83 ? -4.049 1.860 21.163 1.00 91.81 83 VAL A N 1
ATOM 620 C CA . VAL A 1 83 ? -4.658 0.591 20.753 1.00 91.81 83 VAL A CA 1
ATOM 621 C C . VAL A 1 83 ? -3.929 0.099 19.515 1.00 91.81 83 VAL A C 1
ATOM 623 O O . VAL A 1 83 ? -3.925 0.770 18.485 1.00 91.81 83 VAL A O 1
ATOM 626 N N . VAL A 1 84 ? -3.311 -1.075 19.619 1.00 91.06 84 VAL A N 1
ATOM 627 C CA . VAL A 1 84 ? -2.638 -1.735 18.499 1.00 91.06 84 VAL A CA 1
ATOM 628 C C . VAL A 1 84 ? -3.430 -2.980 18.135 1.00 91.06 84 VAL A C 1
ATOM 630 O O . VAL A 1 84 ? -3.573 -3.888 18.951 1.00 91.06 84 VAL A O 1
ATOM 633 N N . SER A 1 85 ? -3.946 -3.016 16.911 1.00 90.38 85 SER A N 1
ATOM 634 C CA . SER A 1 85 ? -4.619 -4.188 16.356 1.00 90.38 85 SER A CA 1
ATOM 635 C C . SER A 1 85 ? -3.661 -4.934 15.438 1.00 90.38 85 SER A C 1
ATOM 637 O O . SER A 1 85 ? -3.209 -4.377 14.441 1.00 90.38 85 SER A O 1
ATOM 639 N N . TRP A 1 86 ? -3.388 -6.200 15.749 1.00 90.38 86 TRP A N 1
ATOM 640 C CA . TRP A 1 86 ? -2.678 -7.113 14.858 1.00 90.38 86 TRP A CA 1
ATOM 641 C C . TRP A 1 86 ? -3.693 -8.024 14.172 1.00 90.38 86 TRP A C 1
ATOM 643 O O . TRP A 1 86 ? -4.274 -8.909 14.803 1.00 90.38 86 TRP A O 1
ATOM 653 N N . ASP A 1 87 ? -3.911 -7.801 12.877 1.00 90.69 87 ASP A N 1
ATOM 654 C CA . ASP A 1 87 ? -4.839 -8.624 12.103 1.00 90.69 87 ASP A CA 1
ATOM 655 C C . ASP A 1 87 ? -4.377 -10.090 12.025 1.00 90.69 87 ASP A C 1
ATOM 657 O O . ASP A 1 87 ? -3.205 -10.377 11.778 1.00 90.69 87 ASP A O 1
ATOM 661 N N . GLY A 1 88 ? -5.299 -11.022 12.263 1.00 90.94 88 GLY A N 1
ATOM 662 C CA . GLY A 1 88 ? -5.012 -12.458 12.308 1.00 90.94 88 GLY A CA 1
ATOM 663 C C . GLY A 1 88 ? -4.184 -12.928 13.513 1.00 90.94 88 GLY A C 1
ATOM 664 O O . GLY A 1 88 ? -3.813 -14.100 13.554 1.00 90.94 88 GLY A O 1
ATOM 665 N N . GLY A 1 89 ? -3.908 -12.062 14.498 1.00 91.56 89 GLY A N 1
ATOM 666 C CA . GLY A 1 89 ? -3.153 -12.387 15.714 1.00 91.56 89 GLY A CA 1
ATOM 667 C C . GLY A 1 89 ? -3.907 -13.316 16.671 1.00 91.56 89 GLY A C 1
ATOM 668 O O . GLY A 1 89 ? -4.337 -12.894 17.745 1.00 91.56 89 GLY A O 1
ATOM 669 N N . ARG A 1 90 ? -4.094 -14.583 16.283 1.00 93.69 90 ARG A N 1
ATOM 670 C CA . ARG A 1 90 ? -4.774 -15.597 17.100 1.00 93.69 90 ARG A CA 1
ATOM 671 C C . ARG A 1 90 ? -4.002 -15.830 18.403 1.00 93.69 90 ARG A C 1
ATOM 673 O O . ARG A 1 90 ? -2.778 -15.936 18.393 1.00 93.69 90 ARG A O 1
ATOM 680 N N . ALA A 1 91 ? -4.723 -15.885 19.524 1.00 94.56 91 ALA A N 1
ATOM 681 C CA . ALA A 1 91 ? -4.125 -15.832 20.859 1.00 94.56 91 ALA A CA 1
ATOM 682 C C . ALA A 1 91 ? -3.114 -16.961 21.125 1.00 94.56 91 ALA A C 1
ATOM 684 O O . ALA A 1 91 ? -2.023 -16.687 21.612 1.00 94.56 91 ALA A O 1
ATOM 685 N N . ASP A 1 92 ? -3.445 -18.199 20.755 1.00 95.19 92 ASP A N 1
ATOM 686 C CA . ASP A 1 92 ? -2.562 -19.364 20.893 1.00 95.19 92 ASP A CA 1
ATOM 687 C C . ASP A 1 92 ? -1.240 -19.177 20.135 1.00 95.19 92 ASP A C 1
ATOM 689 O O . ASP A 1 92 ? -0.177 -19.268 20.736 1.00 95.19 92 ASP A O 1
ATOM 693 N N . MET A 1 93 ? -1.300 -18.788 18.859 1.00 95.50 93 MET A N 1
ATOM 694 C CA . MET A 1 93 ? -0.114 -18.558 18.032 1.00 95.50 93 MET A CA 1
ATOM 695 C C . MET A 1 93 ? 0.773 -17.452 18.605 1.00 95.50 93 MET A C 1
ATOM 697 O O . MET A 1 93 ? 1.993 -17.592 18.664 1.00 95.50 93 MET A O 1
ATOM 701 N N . VAL A 1 94 ? 0.171 -16.341 19.038 1.00 94.75 94 VAL A N 1
ATOM 702 C CA . VAL A 1 94 ? 0.920 -15.233 19.644 1.00 94.75 94 VAL A CA 1
ATOM 703 C C . VAL A 1 94 ? 1.597 -15.692 20.938 1.00 94.75 94 VAL A C 1
ATOM 705 O O . VAL A 1 94 ? 2.742 -15.322 21.194 1.00 94.75 94 VAL A O 1
ATOM 708 N N . TYR A 1 95 ? 0.932 -16.513 21.750 1.00 95.44 95 TYR A N 1
ATOM 709 C CA . TYR A 1 95 ? 1.491 -16.989 23.016 1.00 95.44 95 TYR A CA 1
ATOM 710 C C . TYR A 1 95 ? 2.591 -18.028 22.825 1.00 95.44 95 TYR A C 1
ATOM 712 O O . TYR A 1 95 ? 3.585 -17.959 23.550 1.00 95.44 95 TYR A O 1
ATOM 720 N N . ASP A 1 96 ? 2.462 -18.913 21.838 1.00 97.06 96 ASP A N 1
ATOM 721 C CA . ASP A 1 96 ? 3.517 -19.853 21.459 1.00 97.06 96 ASP A CA 1
ATOM 722 C C . ASP A 1 96 ? 4.771 -19.084 21.020 1.00 97.06 96 ASP A C 1
ATOM 724 O O . ASP A 1 96 ? 5.847 -19.267 21.588 1.00 97.06 96 ASP A O 1
ATOM 728 N N . LEU A 1 97 ? 4.619 -18.096 20.131 1.00 96.88 97 LEU A N 1
ATOM 729 C CA . LEU A 1 97 ? 5.732 -17.265 19.651 1.00 96.88 97 LEU A CA 1
ATOM 730 C C . LEU A 1 97 ? 6.364 -16.403 20.760 1.00 96.88 97 LEU A C 1
ATOM 732 O O . LEU A 1 97 ? 7.567 -16.121 20.739 1.00 96.88 97 LEU A O 1
ATOM 736 N N . MET A 1 98 ? 5.583 -15.979 21.757 1.00 96.38 98 MET A N 1
ATOM 737 C CA . MET A 1 98 ? 6.121 -15.349 22.968 1.00 96.38 98 MET A CA 1
ATOM 738 C C . MET A 1 98 ? 6.925 -16.344 23.818 1.00 96.38 98 MET A C 1
ATOM 740 O O . MET A 1 98 ? 7.976 -15.972 24.341 1.00 96.38 98 MET A O 1
ATOM 744 N N . GLY A 1 99 ? 6.439 -17.581 23.970 1.00 96.81 99 GLY A N 1
ATOM 745 C CA . GLY A 1 99 ? 7.084 -18.650 24.739 1.00 96.81 99 GLY A CA 1
ATOM 746 C C . GLY A 1 99 ? 8.387 -19.149 24.110 1.00 96.81 99 GLY A C 1
ATOM 747 O O . GLY A 1 99 ? 9.356 -19.394 24.825 1.00 96.81 99 GLY A O 1
ATOM 748 N N . GLU A 1 100 ? 8.438 -19.202 22.780 1.00 97.75 100 GLU A N 1
ATOM 749 C CA . GLU A 1 100 ? 9.630 -19.527 21.984 1.00 97.75 100 GLU A CA 1
ATOM 750 C C . GLU A 1 100 ? 10.672 -18.395 21.964 1.00 97.75 100 GLU A C 1
ATOM 752 O O . GLU A 1 100 ? 11.791 -18.578 21.489 1.00 97.75 100 GLU A O 1
ATOM 757 N N . GLY A 1 101 ? 10.330 -17.212 22.485 1.00 96.75 101 GLY A N 1
ATOM 758 C CA . GLY A 1 101 ? 11.221 -16.052 22.518 1.00 96.75 101 GLY A CA 1
ATOM 759 C C . GLY A 1 101 ? 11.291 -15.261 21.208 1.00 96.75 101 GLY A C 1
ATOM 760 O O . GLY A 1 101 ? 12.076 -14.318 21.125 1.00 96.75 101 GLY A O 1
ATOM 761 N N . VAL A 1 102 ? 10.449 -15.578 20.217 1.00 97.56 102 VAL A N 1
ATOM 762 C CA . VAL A 1 102 ? 10.362 -14.870 18.925 1.00 97.56 102 VAL A CA 1
ATOM 763 C C . VAL A 1 102 ? 9.764 -13.468 19.094 1.00 97.56 102 VAL A C 1
ATOM 765 O O . VAL A 1 102 ? 10.134 -12.540 18.376 1.00 97.56 102 VAL A O 1
ATOM 768 N N . MET A 1 103 ? 8.876 -13.278 20.080 1.00 95.19 103 MET A N 1
ATOM 769 C CA . MET A 1 103 ? 8.225 -11.989 20.373 1.00 95.19 103 MET A CA 1
ATOM 770 C C . MET A 1 103 ? 8.573 -11.434 21.765 1.00 95.19 103 MET A C 1
ATOM 772 O O . MET A 1 103 ? 7.697 -11.303 22.629 1.00 95.19 103 MET A O 1
ATOM 776 N N . PRO A 1 104 ? 9.838 -11.047 22.015 1.00 95.19 104 PRO A N 1
ATOM 777 C CA . PRO A 1 104 ? 10.290 -10.637 23.345 1.00 95.19 104 PRO A CA 1
ATOM 778 C C . PRO A 1 104 ? 9.603 -9.357 23.853 1.00 95.19 104 PRO A C 1
ATOM 780 O O . PRO A 1 104 ? 9.396 -9.213 25.059 1.00 95.19 104 PRO A O 1
ATOM 783 N N . GLY A 1 105 ? 9.201 -8.452 22.951 1.00 94.38 105 GLY A N 1
ATOM 784 C CA . GLY A 1 105 ? 8.455 -7.236 23.298 1.00 94.38 105 GLY A CA 1
ATOM 785 C C . GLY A 1 105 ? 7.050 -7.531 23.833 1.00 94.38 105 GLY A C 1
ATOM 786 O O . GLY A 1 105 ? 6.687 -7.053 24.907 1.00 94.38 105 GLY A O 1
ATOM 787 N N . PHE A 1 106 ? 6.287 -8.387 23.144 1.00 93.38 106 PHE A N 1
ATOM 788 C CA . PHE A 1 106 ? 4.966 -8.831 23.610 1.00 93.38 106 PHE A CA 1
ATOM 789 C C . PHE A 1 106 ? 5.074 -9.629 24.914 1.00 93.38 106 PHE A C 1
ATOM 791 O O . PHE A 1 106 ? 4.288 -9.412 25.835 1.00 93.38 106 PHE A O 1
ATOM 798 N N . ALA A 1 107 ? 6.093 -10.487 25.039 1.00 95.94 107 ALA A N 1
ATOM 799 C CA . ALA A 1 107 ? 6.378 -11.205 26.279 1.00 95.94 107 ALA A CA 1
ATOM 800 C C . ALA A 1 107 ? 6.654 -10.253 27.456 1.00 95.94 107 ALA A C 1
ATOM 802 O O . ALA A 1 107 ? 6.176 -10.487 28.565 1.00 95.94 107 ALA A O 1
ATOM 803 N N . ALA A 1 108 ? 7.392 -9.161 27.233 1.00 96.69 108 ALA A N 1
ATOM 804 C CA . ALA A 1 108 ? 7.632 -8.151 28.260 1.00 96.69 108 ALA A CA 1
ATOM 805 C C . ALA A 1 108 ? 6.346 -7.411 28.662 1.00 96.69 108 ALA A C 1
ATOM 807 O O . ALA A 1 108 ? 6.085 -7.289 29.860 1.00 96.69 108 ALA A O 1
ATOM 808 N N . LEU A 1 109 ? 5.524 -6.993 27.691 1.00 94.50 109 LEU A N 1
ATOM 809 C CA . LEU A 1 109 ? 4.232 -6.345 27.949 1.00 94.50 109 LEU A CA 1
ATOM 810 C C . LEU A 1 109 ? 3.295 -7.248 28.757 1.00 94.50 109 LEU A C 1
ATOM 812 O O . LEU A 1 109 ? 2.727 -6.808 29.752 1.00 94.50 109 LEU A O 1
ATOM 816 N N . ALA A 1 110 ? 3.190 -8.526 28.390 1.00 94.25 110 ALA A N 1
ATOM 817 C CA . ALA A 1 110 ? 2.354 -9.485 29.105 1.00 94.25 110 ALA A CA 1
ATOM 818 C C . ALA A 1 110 ? 2.819 -9.737 30.550 1.00 94.25 110 ALA A C 1
ATOM 820 O O . ALA A 1 110 ? 1.985 -9.983 31.414 1.00 94.25 110 ALA A O 1
ATOM 821 N N . ARG A 1 111 ? 4.133 -9.678 30.826 1.00 96.06 111 ARG A N 1
ATOM 822 C CA . ARG A 1 111 ? 4.681 -9.831 32.188 1.00 96.06 111 ARG A CA 1
ATOM 823 C C . ARG A 1 111 ? 4.481 -8.598 33.067 1.00 96.06 111 ARG A C 1
ATOM 825 O O . ARG A 1 111 ? 4.393 -8.742 34.280 1.00 96.06 111 ARG A O 1
ATOM 832 N N . GLN A 1 112 ? 4.504 -7.406 32.475 1.00 96.81 112 GLN A N 1
ATOM 833 C CA . GLN A 1 112 ? 4.411 -6.134 33.204 1.00 96.81 112 GLN A CA 1
ATOM 834 C C . GLN A 1 112 ? 2.977 -5.599 33.293 1.00 96.81 112 GLN A C 1
ATOM 836 O O . GLN A 1 112 ? 2.707 -4.720 34.107 1.00 96.81 112 GLN A O 1
ATOM 841 N N . GLY A 1 113 ? 2.075 -6.105 32.454 1.00 94.12 113 GLY A N 1
ATOM 842 C CA . GLY A 1 113 ? 0.683 -5.687 32.378 1.00 94.12 113 GLY A CA 1
ATOM 843 C C . GLY A 1 113 ? -0.300 -6.830 32.607 1.00 94.12 113 GLY A C 1
ATOM 844 O O . GLY A 1 113 ? -0.021 -7.805 33.303 1.00 94.12 113 GLY A O 1
ATOM 845 N N . LEU A 1 114 ? -1.479 -6.686 32.006 1.00 94.19 114 LEU A N 1
ATOM 846 C CA . LEU A 1 114 ? -2.541 -7.686 32.024 1.00 94.19 114 LEU A CA 1
ATOM 847 C C . LEU A 1 114 ? -2.628 -8.377 30.665 1.00 94.19 114 LEU A C 1
ATOM 849 O O . LEU A 1 114 ? -2.528 -7.737 29.618 1.00 94.19 114 LEU A O 1
ATOM 853 N N . ARG A 1 115 ? -2.861 -9.689 30.689 1.00 93.94 115 ARG A N 1
ATOM 854 C CA . ARG A 1 115 ? -3.087 -10.512 29.500 1.00 93.94 115 ARG A CA 1
ATOM 855 C C . ARG A 1 115 ? -4.337 -11.358 29.721 1.00 93.94 115 ARG A C 1
ATOM 857 O O . ARG A 1 115 ? -4.393 -12.107 30.693 1.00 93.94 115 ARG A O 1
ATOM 864 N N . ALA A 1 116 ? -5.316 -11.243 28.828 1.00 94.25 116 ALA A N 1
ATOM 865 C CA . ALA A 1 116 ? -6.472 -12.138 28.801 1.00 94.25 116 ALA A CA 1
ATOM 866 C C . ALA A 1 116 ? -6.072 -13.547 28.321 1.00 94.25 116 ALA A C 1
ATOM 868 O O . ALA A 1 116 ? -4.987 -13.730 27.778 1.00 94.25 116 ALA A O 1
ATOM 869 N N . GLU A 1 117 ? -6.944 -14.542 28.492 1.00 95.06 117 GLU A N 1
ATOM 870 C CA . GLU A 1 117 ? -6.751 -15.864 27.873 1.00 95.06 117 GLU A CA 1
ATOM 871 C C . GLU A 1 117 ? -6.915 -15.801 26.348 1.00 95.06 117 GLU A C 1
ATOM 873 O O . GLU A 1 117 ? -6.197 -16.467 25.613 1.00 95.06 117 GLU A O 1
ATOM 878 N N . TYR A 1 118 ? -7.858 -14.988 25.874 1.00 94.38 118 TYR A N 1
ATOM 879 C CA . TYR A 1 118 ? -8.045 -14.584 24.482 1.00 94.38 118 TYR A CA 1
ATOM 880 C C . TYR A 1 118 ? -9.063 -13.434 24.437 1.00 94.38 118 TYR A C 1
ATOM 882 O O . TYR A 1 118 ? -9.746 -13.155 25.425 1.00 94.38 118 TYR A O 1
ATOM 890 N N . ALA A 1 119 ? -9.179 -12.765 23.289 1.00 91.38 119 ALA A N 1
ATOM 891 C CA . ALA A 1 119 ? -10.261 -11.823 23.015 1.00 91.38 119 ALA A CA 1
ATOM 892 C C . ALA A 1 119 ? -11.307 -12.501 22.118 1.00 91.38 119 ALA A C 1
ATOM 894 O O . ALA A 1 119 ? -10.992 -12.908 20.999 1.00 91.38 119 ALA A O 1
ATOM 895 N N . GLN A 1 120 ? -12.543 -12.642 22.605 1.00 94.12 120 GLN A N 1
ATOM 896 C CA . GLN A 1 120 ? -13.640 -13.177 21.799 1.00 94.12 120 GLN A CA 1
ATOM 897 C C . GLN A 1 120 ? -14.045 -12.147 20.740 1.00 94.12 120 GLN A C 1
ATOM 899 O O . GLN A 1 120 ? -14.441 -11.030 21.067 1.00 94.12 120 GLN A O 1
ATOM 904 N N . THR A 1 121 ? -13.955 -12.537 19.470 1.00 93.94 121 THR A N 1
ATOM 905 C CA . THR A 1 121 ? -14.377 -11.695 18.346 1.00 93.94 121 THR A CA 1
ATOM 906 C C . THR A 1 121 ? -15.882 -11.813 18.085 1.00 93.94 121 THR A C 1
ATOM 908 O O . THR A 1 121 ? -16.556 -12.708 18.607 1.00 93.94 121 THR A O 1
ATOM 911 N N . VAL A 1 122 ? -16.396 -10.900 17.266 1.00 95.69 122 VAL A N 1
ATOM 912 C CA . VAL A 1 122 ? -17.759 -10.917 16.721 1.00 95.69 122 VAL A CA 1
ATOM 913 C C . VAL A 1 122 ? -17.923 -11.991 15.640 1.00 95.69 122 VAL A C 1
ATOM 915 O O . VAL A 1 122 ? -16.943 -12.460 15.062 1.00 95.69 122 VAL A O 1
ATOM 918 N N . ASP A 1 123 ? -19.172 -12.356 15.346 1.00 95.00 123 ASP A N 1
ATOM 919 C CA . ASP A 1 123 ? -19.529 -13.253 14.242 1.00 95.00 123 ASP A CA 1
ATOM 920 C C . ASP A 1 123 ? -20.140 -12.447 13.075 1.00 95.00 123 ASP A C 1
ATOM 922 O O . ASP A 1 123 ? -21.075 -11.673 13.311 1.00 95.00 123 ASP A O 1
ATOM 926 N N . PRO A 1 124 ? -19.638 -12.587 11.832 1.00 95.19 124 PRO A N 1
ATOM 927 C CA . PRO A 1 124 ? -18.514 -13.435 11.422 1.00 95.19 124 PRO A CA 1
ATOM 928 C C . PRO A 1 124 ? -17.136 -12.866 11.821 1.00 95.19 124 PRO A C 1
ATOM 930 O O . PRO A 1 124 ? -16.962 -11.643 11.845 1.00 95.19 124 PRO A O 1
ATOM 933 N N . PRO A 1 125 ? -16.122 -13.727 12.059 1.00 94.19 125 PRO A N 1
ATOM 934 C CA . PRO A 1 125 ? -14.780 -13.327 12.493 1.00 94.19 125 PRO A CA 1
ATOM 935 C C . PRO A 1 125 ? -13.930 -12.795 11.322 1.00 94.19 125 PRO A C 1
ATOM 937 O O . PRO A 1 125 ? -12.855 -13.310 11.021 1.00 94.19 125 PRO A O 1
ATOM 940 N N . LEU A 1 126 ? -14.436 -11.779 10.622 1.00 96.25 126 LEU A N 1
ATOM 941 C CA . LEU A 1 126 ? -13.803 -11.149 9.462 1.00 96.25 126 LEU A CA 1
ATOM 942 C C . LEU A 1 126 ? -13.188 -9.798 9.842 1.00 96.25 126 LEU A C 1
ATOM 944 O O . LEU A 1 126 ? -13.732 -9.078 10.674 1.00 96.25 126 LEU A O 1
ATOM 948 N N . THR A 1 127 ? -12.083 -9.424 9.195 1.00 94.75 127 THR A N 1
ATOM 949 C CA . THR A 1 127 ? -11.297 -8.219 9.511 1.00 94.75 127 THR A CA 1
ATOM 950 C C . THR A 1 127 ? -12.129 -6.936 9.606 1.00 94.75 127 THR A C 1
ATOM 952 O O . THR A 1 127 ? -12.116 -6.278 10.643 1.00 94.75 127 THR A O 1
ATOM 955 N N . ALA A 1 128 ? -12.854 -6.559 8.548 1.00 94.44 128 ALA A N 1
ATOM 956 C CA . ALA A 1 128 ? -13.645 -5.329 8.526 1.00 94.44 128 ALA A CA 1
ATOM 957 C C . ALA A 1 128 ? -14.757 -5.365 9.582 1.00 94.44 128 ALA A C 1
ATOM 959 O O . ALA A 1 128 ? -15.053 -4.358 10.215 1.00 94.44 128 ALA A O 1
ATOM 960 N N . VAL A 1 129 ? -15.344 -6.540 9.804 1.00 96.06 129 VAL A N 1
ATOM 961 C CA . VAL A 1 129 ? -16.427 -6.752 10.769 1.00 96.06 129 VAL A CA 1
ATOM 962 C C . VAL A 1 129 ? -15.912 -6.555 12.197 1.00 96.06 129 VAL A C 1
ATOM 964 O O . VAL A 1 129 ? -16.454 -5.750 12.958 1.00 96.06 129 VAL A O 1
ATOM 967 N N . ALA A 1 130 ? -14.819 -7.234 12.544 1.00 95.44 130 ALA A N 1
ATOM 968 C CA . ALA A 1 130 ? -14.216 -7.186 13.867 1.00 95.44 130 ALA A CA 1
ATOM 969 C C . ALA A 1 130 ? -13.619 -5.812 14.183 1.00 95.44 130 ALA A C 1
ATOM 971 O O . ALA A 1 130 ? -13.885 -5.272 15.254 1.00 95.44 130 ALA A O 1
ATOM 972 N N . GLN A 1 131 ? -12.870 -5.206 13.258 1.00 94.56 131 GLN A N 1
ATOM 973 C CA . GLN A 1 131 ? -12.237 -3.910 13.512 1.00 94.56 131 GLN A CA 1
ATOM 974 C C . GLN A 1 131 ? -13.263 -2.785 13.685 1.00 94.56 131 GLN A C 1
ATOM 976 O O . GLN A 1 131 ? -13.151 -2.013 14.634 1.00 94.56 131 GLN A O 1
ATOM 981 N N . ASN A 1 132 ? -14.315 -2.740 12.862 1.00 94.62 132 ASN A N 1
ATOM 982 C CA . ASN A 1 132 ? -15.392 -1.764 13.049 1.00 94.62 132 ASN A CA 1
ATOM 983 C C . ASN A 1 132 ? -16.204 -2.017 14.333 1.00 94.62 132 ASN A C 1
ATOM 985 O O . ASN A 1 132 ? -16.718 -1.083 14.946 1.00 94.62 132 ASN A O 1
ATOM 989 N N . SER A 1 133 ? -16.299 -3.269 14.788 1.00 95.50 133 SER A N 1
ATOM 990 C CA . SER A 1 133 ? -16.909 -3.580 16.088 1.00 95.50 133 SER A CA 1
ATOM 991 C C . SER A 1 133 ? -16.025 -3.114 17.253 1.00 95.50 133 SER A C 1
ATOM 993 O O . SER A 1 133 ? -16.531 -2.549 18.219 1.00 95.50 133 SER A O 1
ATOM 995 N N . ILE A 1 134 ? -14.699 -3.276 17.147 1.00 94.88 134 ILE A N 1
ATOM 996 C CA . ILE A 1 134 ? -13.724 -2.789 18.138 1.00 94.88 134 ILE A CA 1
ATOM 997 C C . ILE A 1 134 ? -13.758 -1.261 18.240 1.00 94.88 134 ILE A C 1
ATOM 999 O O . ILE A 1 134 ? -13.757 -0.730 19.348 1.00 94.88 134 ILE A O 1
ATOM 1003 N N . SER A 1 135 ? -13.802 -0.544 17.112 1.00 94.19 135 SER A N 1
ATOM 1004 C CA . SER A 1 135 ? -13.783 0.924 17.127 1.00 94.19 135 SER A CA 1
ATOM 1005 C C . SER A 1 135 ? -15.049 1.540 17.714 1.00 94.19 135 SER A C 1
ATOM 1007 O O . SER A 1 135 ? -14.979 2.633 18.267 1.00 94.19 135 SER A O 1
ATOM 1009 N N . THR A 1 136 ? -16.190 0.860 17.611 1.00 94.88 136 THR A N 1
ATOM 1010 C CA . THR A 1 136 ? -17.508 1.404 17.985 1.00 94.88 136 THR A CA 1
ATOM 1011 C C . THR A 1 136 ? -18.106 0.775 19.242 1.00 94.88 136 THR A C 1
ATOM 1013 O O . THR A 1 136 ? -19.128 1.245 19.745 1.00 94.88 136 THR A O 1
ATOM 1016 N N . GLY A 1 137 ? -17.542 -0.340 19.716 1.00 94.88 137 GLY A N 1
ATOM 1017 C CA . GLY A 1 137 ? -18.146 -1.173 20.758 1.00 94.88 137 GLY A CA 1
ATOM 1018 C C . GLY A 1 137 ? -19.501 -1.778 20.363 1.00 94.88 137 GLY A C 1
ATOM 1019 O O . GLY A 1 137 ? -20.281 -2.150 21.238 1.00 94.88 137 GLY A O 1
ATOM 1020 N N . SER A 1 138 ? -19.824 -1.835 19.066 1.00 95.62 138 SER A N 1
ATOM 1021 C CA . SER A 1 138 ? -21.126 -2.277 18.553 1.00 95.62 138 SER A CA 1
ATOM 1022 C C . SER A 1 138 ? -21.028 -3.589 17.771 1.00 95.62 138 SER A C 1
ATOM 1024 O O . SER A 1 138 ? -19.984 -3.930 17.231 1.00 95.62 138 SER A O 1
ATOM 1026 N N . ILE A 1 139 ? -22.136 -4.332 17.699 1.00 95.38 139 ILE A N 1
ATOM 1027 C CA . ILE A 1 139 ? -22.230 -5.578 16.920 1.00 95.38 139 ILE A CA 1
ATOM 1028 C C . ILE A 1 139 ? -22.335 -5.305 15.407 1.00 95.38 139 ILE A C 1
ATOM 1030 O O . ILE A 1 139 ? -22.830 -4.239 15.028 1.00 95.38 139 ILE A O 1
ATOM 1034 N N . PRO A 1 140 ? -22.009 -6.284 14.537 1.00 95.25 140 PRO A N 1
ATOM 1035 C CA . PRO A 1 140 ? -22.059 -6.130 13.076 1.00 95.25 140 PRO A CA 1
ATOM 1036 C C . PRO A 1 140 ? -23.397 -5.615 12.532 1.00 95.25 140 PRO A C 1
ATOM 1038 O O . PRO A 1 140 ? -23.439 -4.778 11.636 1.00 95.25 140 PRO A O 1
ATOM 1041 N N . ALA A 1 141 ? -24.512 -6.056 13.123 1.00 92.75 141 ALA A N 1
ATOM 1042 C CA . ALA A 1 141 ? -25.848 -5.606 12.734 1.00 92.75 141 ALA A CA 1
ATOM 1043 C C . ALA A 1 141 ? -26.086 -4.104 12.978 1.00 92.75 141 ALA A C 1
ATOM 1045 O O . ALA A 1 141 ? -26.920 -3.505 12.307 1.00 92.75 141 ALA A O 1
ATOM 1046 N N . ARG A 1 142 ? -25.373 -3.499 13.938 1.00 93.88 142 ARG A N 1
ATOM 1047 C CA . ARG A 1 142 ? -25.465 -2.069 14.256 1.00 93.88 142 ARG A CA 1
ATOM 1048 C C . ARG A 1 142 ? -24.405 -1.243 13.533 1.00 93.88 142 ARG A C 1
ATOM 1050 O O . ARG A 1 142 ? -24.678 -0.099 13.205 1.00 93.88 142 ARG A O 1
ATOM 1057 N N . THR A 1 143 ? -23.220 -1.801 13.294 1.00 94.38 143 THR A N 1
ATOM 1058 C CA . THR A 1 143 ? -22.197 -1.131 12.475 1.00 94.38 143 THR A CA 1
ATOM 1059 C C . THR A 1 143 ? -22.561 -1.123 10.991 1.00 94.38 143 THR A C 1
ATOM 1061 O O . THR A 1 143 ? -22.017 -0.322 10.244 1.00 94.38 143 THR A O 1
ATOM 1064 N N . GLY A 1 144 ? -23.440 -2.034 10.554 1.00 92.81 144 GLY A N 1
ATOM 1065 C CA . GLY A 1 144 ? -23.776 -2.244 9.144 1.00 92.81 144 GLY A CA 1
ATOM 1066 C C . GLY A 1 144 ? -22.721 -3.054 8.382 1.00 92.81 144 GLY A C 1
ATOM 1067 O O . GLY A 1 144 ? -22.942 -3.430 7.231 1.00 92.81 144 GLY A O 1
ATOM 1068 N N . ILE A 1 145 ? -21.590 -3.381 9.016 1.00 94.62 145 ILE A N 1
ATOM 1069 C CA . ILE A 1 145 ? -20.472 -4.087 8.388 1.00 94.62 145 ILE A CA 1
ATOM 1070 C C . ILE A 1 145 ? -20.544 -5.566 8.743 1.00 94.62 145 ILE A C 1
ATOM 1072 O O . ILE A 1 145 ? -20.087 -5.989 9.800 1.00 94.62 145 ILE A O 1
ATOM 1076 N N . VAL A 1 146 ? -21.111 -6.358 7.833 1.00 94.00 146 VAL A N 1
ATOM 1077 C CA . VAL A 1 146 ? -21.376 -7.796 8.040 1.00 94.00 146 VAL A CA 1
ATOM 1078 C C . VAL A 1 146 ? -20.372 -8.722 7.349 1.00 94.00 146 VAL A C 1
ATOM 1080 O O . VAL A 1 146 ? -20.380 -9.926 7.580 1.00 94.00 146 VAL A O 1
ATOM 1083 N N . SER A 1 147 ? -19.501 -8.184 6.491 1.00 96.00 147 SER A N 1
ATOM 1084 C CA . SER A 1 147 ? -18.434 -8.927 5.814 1.00 96.00 147 SER A CA 1
ATOM 1085 C C . SER A 1 147 ? -17.345 -7.979 5.303 1.00 96.00 147 SER A C 1
ATOM 1087 O O . SER A 1 147 ? -17.584 -6.786 5.118 1.00 96.00 147 SER A O 1
ATOM 1089 N N . ASN A 1 148 ? -16.160 -8.516 4.998 1.00 95.44 148 ASN A N 1
ATOM 1090 C CA . ASN A 1 148 ? -15.114 -7.800 4.257 1.00 95.44 148 ASN A CA 1
ATOM 1091 C C . ASN A 1 148 ? -15.598 -7.368 2.862 1.00 95.44 148 ASN A C 1
ATOM 1093 O O . ASN A 1 148 ? -15.186 -6.331 2.341 1.00 95.44 148 ASN A O 1
ATOM 1097 N N . SER A 1 149 ? -16.478 -8.158 2.245 1.00 95.19 149 SER A N 1
ATOM 1098 C CA . SER A 1 149 ? -17.151 -7.824 0.989 1.00 95.19 149 SER A CA 1
ATOM 1099 C C . SER A 1 149 ? -18.547 -8.434 0.970 1.00 95.19 149 SER A C 1
ATOM 1101 O O . SER A 1 149 ? -18.723 -9.587 1.370 1.00 95.19 149 SER A O 1
ATOM 1103 N N . TYR A 1 150 ? -19.543 -7.662 0.544 1.00 94.00 150 TYR A N 1
ATOM 1104 C CA . TYR A 1 150 ? -20.941 -8.091 0.535 1.00 94.00 150 TYR A CA 1
ATOM 1105 C C . TYR A 1 150 ? -21.746 -7.372 -0.548 1.00 94.00 150 TYR A C 1
ATOM 1107 O O . TYR A 1 150 ? -21.375 -6.295 -1.004 1.00 94.00 150 TYR A O 1
ATOM 1115 N N . HIS A 1 151 ? -22.861 -7.969 -0.960 1.00 94.38 151 HIS A N 1
ATOM 1116 C CA . HIS A 1 151 ? -23.838 -7.325 -1.833 1.00 94.38 151 HIS A CA 1
ATOM 1117 C C . HIS A 1 151 ? -24.933 -6.689 -0.970 1.00 94.38 151 HIS A C 1
ATOM 1119 O O . HIS A 1 151 ? -25.508 -7.361 -0.112 1.00 94.38 151 HIS A O 1
ATOM 1125 N N . ASN A 1 152 ? -25.216 -5.404 -1.181 1.00 91.38 152 ASN A N 1
ATOM 1126 C CA . ASN A 1 152 ? -26.378 -4.747 -0.591 1.00 91.38 152 ASN A CA 1
ATOM 1127 C C . ASN A 1 152 ? -27.555 -4.897 -1.559 1.00 91.38 152 ASN A C 1
ATOM 1129 O O . ASN A 1 152 ? -27.412 -4.605 -2.741 1.00 91.38 152 ASN A O 1
ATOM 1133 N N . SER A 1 153 ? -28.718 -5.316 -1.064 1.00 92.12 153 SER A N 1
ATOM 1134 C CA . SER A 1 153 ? -29.907 -5.563 -1.891 1.00 92.12 153 SER A CA 1
ATOM 1135 C C . SER A 1 153 ? -30.449 -4.323 -2.607 1.00 92.12 153 SER A C 1
ATOM 1137 O O . SER A 1 153 ? -31.258 -4.461 -3.521 1.00 92.12 153 SER A O 1
ATOM 1139 N N . ASN A 1 154 ? -30.028 -3.124 -2.194 1.00 93.50 154 ASN A N 1
ATOM 1140 C CA . ASN A 1 154 ? -30.368 -1.870 -2.862 1.00 93.50 154 ASN A CA 1
ATOM 1141 C C . ASN A 1 154 ? -29.403 -1.508 -4.006 1.00 93.50 154 ASN A C 1
ATOM 1143 O O . ASN A 1 154 ? -29.675 -0.562 -4.745 1.00 93.50 154 ASN A O 1
ATOM 1147 N N . ASP A 1 155 ? -28.289 -2.227 -4.157 1.00 94.81 155 ASP A N 1
ATOM 1148 C CA . ASP A 1 155 ? -27.330 -2.002 -5.236 1.00 94.81 155 ASP A CA 1
ATOM 1149 C C . ASP A 1 155 ? -27.662 -2.853 -6.472 1.00 94.81 155 ASP A C 1
ATOM 1151 O O . ASP A 1 155 ? -28.430 -3.815 -6.429 1.00 94.81 155 ASP A O 1
ATOM 1155 N N . SER A 1 156 ? -27.037 -2.523 -7.605 1.00 95.62 156 SER A N 1
ATOM 1156 C CA . SER A 1 156 ? -27.105 -3.361 -8.807 1.00 95.62 156 SER A CA 1
ATOM 1157 C C . SER A 1 156 ? -26.530 -4.754 -8.539 1.00 95.62 156 SER A C 1
ATOM 1159 O O . SER A 1 156 ? -25.527 -4.891 -7.847 1.00 95.62 156 SER A O 1
ATOM 1161 N N . PHE A 1 157 ? -27.112 -5.789 -9.148 1.00 91.31 157 PHE A N 1
ATOM 1162 C CA . PHE A 1 157 ? -26.735 -7.193 -8.929 1.00 91.31 157 PHE A CA 1
ATOM 1163 C C . PHE A 1 157 ? -25.239 -7.493 -9.147 1.00 91.31 157 PHE A C 1
ATOM 1165 O O . PHE A 1 157 ? -24.668 -8.346 -8.476 1.00 91.31 157 PHE A O 1
ATOM 1172 N N . TYR A 1 158 ? -24.592 -6.784 -10.075 1.00 91.12 158 TYR A N 1
ATOM 1173 C CA . TYR A 1 158 ? -23.163 -6.953 -10.376 1.00 91.12 158 TYR A CA 1
ATOM 1174 C C . TYR A 1 158 ? -22.241 -6.144 -9.457 1.00 91.12 158 TYR A C 1
ATOM 1176 O O . TYR A 1 158 ? -21.021 -6.188 -9.612 1.00 91.12 158 TYR A O 1
ATOM 1184 N N . TRP A 1 159 ? -22.813 -5.374 -8.536 1.00 92.69 159 TRP A N 1
ATOM 1185 C CA . TRP A 1 159 ? -22.081 -4.521 -7.619 1.00 92.69 159 TRP A CA 1
ATOM 1186 C C . TRP A 1 159 ? -21.918 -5.191 -6.257 1.00 92.69 159 TRP A C 1
ATOM 1188 O O . TRP A 1 159 ? -22.822 -5.860 -5.751 1.00 92.69 159 TRP A O 1
ATOM 1198 N N . TYR A 1 160 ? -20.761 -4.973 -5.643 1.00 93.44 160 TYR A N 1
ATOM 1199 C CA . TYR A 1 160 ? -20.483 -5.361 -4.269 1.00 93.44 160 TYR A CA 1
ATOM 1200 C C . TYR A 1 160 ? -19.836 -4.193 -3.533 1.00 93.44 160 TYR A C 1
ATOM 1202 O O . TYR A 1 160 ? -19.156 -3.352 -4.120 1.00 93.44 160 TYR A O 1
ATOM 1210 N N . ARG A 1 161 ? -20.038 -4.173 -2.223 1.00 93.19 161 ARG A N 1
ATOM 1211 C CA . ARG A 1 161 ? -19.445 -3.228 -1.285 1.00 93.19 161 ARG A CA 1
ATOM 1212 C C . ARG A 1 161 ? -18.262 -3.868 -0.585 1.00 93.19 161 ARG A C 1
ATOM 1214 O O . ARG A 1 161 ? -18.251 -5.082 -0.353 1.00 93.19 161 ARG A O 1
ATOM 1221 N N . ARG A 1 162 ? -17.272 -3.057 -0.218 1.00 93.00 162 ARG A N 1
ATOM 1222 C CA . ARG A 1 162 ? -16.155 -3.479 0.634 1.00 93.00 162 ARG A CA 1
ATOM 1223 C C . ARG A 1 162 ? -16.384 -2.912 2.023 1.00 93.00 162 ARG A C 1
ATOM 1225 O O . ARG A 1 162 ? -16.369 -1.703 2.183 1.00 93.00 162 ARG A O 1
ATOM 1232 N N . GLY A 1 163 ? -16.514 -3.762 3.040 1.00 92.19 163 GLY A N 1
ATOM 1233 C CA . GLY A 1 163 ? -16.793 -3.316 4.414 1.00 92.19 163 GLY A CA 1
ATOM 1234 C C . GLY A 1 163 ? -15.733 -2.385 5.024 1.00 92.19 163 GLY A C 1
ATOM 1235 O O . GLY A 1 163 ? -15.983 -1.757 6.044 1.00 92.19 163 GLY A O 1
ATOM 1236 N N . PHE A 1 164 ? -14.554 -2.290 4.406 1.00 90.50 164 PHE A N 1
ATOM 1237 C CA . PHE A 1 164 ? -13.490 -1.353 4.774 1.00 90.50 164 PHE A CA 1
ATOM 1238 C C . PHE A 1 164 ? -13.778 0.100 4.366 1.00 90.50 164 PHE A C 1
ATOM 1240 O O . PHE A 1 164 ? -13.221 1.011 4.976 1.00 90.50 164 PHE A O 1
ATOM 1247 N N . ASP A 1 165 ? -14.632 0.300 3.357 1.00 88.94 165 ASP A N 1
ATOM 1248 C CA . ASP A 1 165 ? -14.906 1.599 2.726 1.00 88.94 165 ASP A CA 1
ATOM 1249 C C . ASP A 1 165 ? -16.328 2.108 3.000 1.00 88.94 165 ASP A C 1
ATOM 1251 O O . ASP A 1 165 ? -16.764 3.091 2.405 1.00 88.94 165 ASP A O 1
ATOM 1255 N N . GLU A 1 166 ? -17.081 1.427 3.858 1.00 91.19 166 GLU A N 1
ATOM 1256 C CA . GLU A 1 166 ? -18.477 1.766 4.129 1.00 91.19 166 GLU A CA 1
ATOM 1257 C C . GLU A 1 166 ? -18.601 2.632 5.385 1.00 91.19 166 GLU A C 1
ATOM 1259 O O . GLU A 1 166 ? -17.781 2.565 6.307 1.00 91.19 166 GLU A O 1
ATOM 1264 N N . LEU A 1 167 ? -19.644 3.462 5.415 1.00 91.75 167 LEU A N 1
ATOM 1265 C CA . LEU A 1 167 ? -19.951 4.296 6.570 1.00 91.75 167 LEU A CA 1
ATOM 1266 C C . LEU A 1 167 ? -20.493 3.455 7.734 1.00 91.75 167 LEU A C 1
ATOM 1268 O O . LEU A 1 167 ? -21.240 2.501 7.521 1.00 91.75 167 LEU A O 1
ATOM 1272 N N . LEU A 1 168 ? -20.161 3.839 8.970 1.00 91.25 168 LEU A N 1
ATOM 1273 C CA . LEU A 1 168 ? -20.701 3.207 10.177 1.00 91.25 168 LEU A CA 1
ATOM 1274 C C . LEU A 1 168 ? -21.999 3.900 10.604 1.00 91.25 168 LEU A C 1
ATOM 1276 O O . LEU A 1 168 ? -22.071 4.596 11.622 1.00 91.25 168 LEU A O 1
ATOM 1280 N N . ASP A 1 169 ? -23.038 3.721 9.790 1.00 76.44 169 ASP A N 1
ATOM 1281 C CA . ASP A 1 169 ? -24.349 4.342 9.979 1.00 76.44 169 ASP A CA 1
ATOM 1282 C C . ASP A 1 169 ? -25.014 3.857 11.280 1.00 76.44 169 ASP A C 1
ATOM 1284 O O . ASP A 1 169 ? -25.626 2.793 11.348 1.00 76.44 169 ASP A O 1
ATOM 1288 N N . GLY A 1 170 ? -24.902 4.664 12.340 1.00 82.88 170 GLY A N 1
ATOM 1289 C CA . GLY A 1 170 ? -25.478 4.374 13.660 1.00 82.88 170 GLY A CA 1
ATOM 1290 C C . GLY A 1 170 ? -24.509 3.770 14.685 1.00 82.88 170 GLY A C 1
ATOM 1291 O O . GLY A 1 170 ? -24.946 3.420 15.792 1.00 82.88 170 GLY A O 1
ATOM 1292 N N . ALA A 1 171 ? -23.214 3.694 14.359 1.00 93.31 171 ALA A N 1
ATOM 1293 C CA . ALA A 1 171 ? -22.153 3.240 15.255 1.00 93.31 171 ALA A CA 1
ATOM 1294 C C . ALA A 1 171 ? -20.921 4.160 15.147 1.00 93.31 171 ALA A C 1
ATOM 1296 O O . ALA A 1 171 ? -20.027 3.939 14.339 1.00 93.31 171 ALA A O 1
ATOM 1297 N N . GLU A 1 172 ? -20.876 5.215 15.964 1.00 93.56 172 GLU A N 1
ATOM 1298 C CA . GLU A 1 172 ? -19.770 6.181 15.956 1.00 93.56 172 GLU A CA 1
ATOM 1299 C C . GLU A 1 172 ? -18.461 5.553 16.478 1.00 93.56 172 GLU A C 1
ATOM 1301 O O . GLU A 1 172 ? -18.471 4.936 17.548 1.00 93.56 172 GLU A O 1
ATOM 1306 N N . PRO A 1 173 ? -17.324 5.724 15.778 1.00 94.44 173 PRO A N 1
ATOM 1307 C CA . PRO A 1 173 ? -16.028 5.303 16.293 1.00 94.44 173 PRO A CA 1
ATOM 1308 C C . PRO A 1 173 ? -15.565 6.100 17.512 1.00 94.44 173 PRO A C 1
ATOM 1310 O O . PRO A 1 173 ? -15.717 7.320 17.581 1.00 94.44 173 PRO A O 1
ATOM 1313 N N . VAL A 1 174 ? -14.868 5.428 18.426 1.00 95.00 174 VAL A N 1
ATOM 1314 C CA . VAL A 1 174 ? -14.379 5.994 19.692 1.00 95.00 174 VAL A CA 1
ATOM 1315 C C . VAL A 1 174 ? -13.515 7.245 19.515 1.00 95.00 174 VAL A C 1
ATOM 1317 O O . VAL A 1 174 ? -13.557 8.140 20.356 1.00 95.00 174 VAL A O 1
ATOM 1320 N N . TRP A 1 175 ? -12.753 7.355 18.422 1.00 93.81 175 TRP A N 1
ATOM 1321 C CA . TRP A 1 175 ? -11.938 8.542 18.153 1.00 93.81 175 TRP A CA 1
ATOM 1322 C C . TRP A 1 175 ? -12.785 9.772 17.803 1.00 93.81 175 TRP A C 1
ATOM 1324 O O . TRP A 1 175 ? -12.424 10.877 18.192 1.00 93.81 175 TRP A O 1
ATOM 1334 N N . VAL A 1 176 ? -13.945 9.607 17.163 1.00 93.31 176 VAL A N 1
ATOM 1335 C CA . VAL A 1 176 ? -14.870 10.725 16.913 1.00 93.31 176 VAL A CA 1
ATOM 1336 C C . VAL A 1 176 ? -15.456 11.218 18.236 1.00 93.31 176 VAL A C 1
ATOM 1338 O O . VAL A 1 176 ? -15.457 12.421 18.509 1.00 93.31 176 VAL A O 1
ATOM 1341 N N . THR A 1 177 ? -15.881 10.293 19.103 1.00 93.31 177 THR A N 1
ATOM 1342 C CA . THR A 1 177 ? -16.387 10.623 20.442 1.00 93.31 177 THR A CA 1
ATOM 1343 C C . THR A 1 177 ? -15.313 11.308 21.296 1.00 93.31 177 THR A C 1
ATOM 1345 O O . THR A 1 177 ? -15.586 12.315 21.951 1.00 93.31 177 THR A O 1
ATOM 1348 N N . ALA A 1 178 ? -14.076 10.805 21.265 1.00 92.50 178 ALA A N 1
ATOM 1349 C CA . ALA A 1 178 ? -12.946 11.368 22.001 1.00 92.50 178 ALA A CA 1
ATOM 1350 C C . ALA A 1 178 ? -12.548 12.768 21.496 1.00 92.50 178 ALA A C 1
ATOM 1352 O O . ALA A 1 178 ? -12.337 13.661 22.319 1.00 92.50 178 ALA A O 1
ATOM 1353 N N . SER A 1 179 ? -12.515 12.989 20.176 1.00 90.56 179 SER A N 1
ATOM 1354 C CA . SER A 1 179 ? -12.247 14.310 19.583 1.00 90.56 179 SER A CA 1
ATOM 1355 C C . SER A 1 179 ? -13.296 15.339 20.021 1.00 90.56 179 SER A C 1
ATOM 1357 O O . SER A 1 179 ? -12.957 16.408 20.533 1.00 90.56 179 SER A O 1
ATOM 1359 N N . ARG A 1 180 ? -14.588 14.979 19.986 1.00 92.00 180 ARG A N 1
ATOM 1360 C CA . ARG A 1 180 ? -15.677 15.841 20.492 1.00 92.00 180 ARG A CA 1
ATOM 1361 C C . ARG A 1 180 ? -15.583 16.141 21.988 1.00 92.00 180 ARG A C 1
ATOM 1363 O O . ARG A 1 180 ? -16.060 17.184 22.428 1.00 92.00 180 ARG A O 1
ATOM 1370 N N . ALA A 1 181 ? -14.964 15.254 22.764 1.00 92.06 181 ALA A N 1
ATOM 1371 C CA . ALA A 1 181 ? -14.674 15.471 24.179 1.00 92.06 181 ALA A CA 1
ATOM 1372 C C . ALA A 1 181 ? -13.413 16.332 24.426 1.00 92.06 181 ALA A C 1
ATOM 1374 O O . ALA A 1 181 ? -13.013 16.518 25.576 1.00 92.06 181 ALA A O 1
ATOM 1375 N N . GLY A 1 182 ? -12.788 16.872 23.373 1.00 89.44 182 GLY A N 1
ATOM 1376 C CA . GLY A 1 182 ? -11.610 17.739 23.454 1.00 89.44 182 GLY A CA 1
ATOM 1377 C C . GLY A 1 182 ? -10.280 16.989 23.569 1.00 89.44 182 GLY A C 1
ATOM 1378 O O . GLY A 1 182 ? -9.288 17.574 24.013 1.00 89.44 182 GLY A O 1
ATOM 1379 N N . LEU A 1 183 ? -10.248 15.700 23.219 1.00 89.75 183 LEU A N 1
ATOM 1380 C CA . LEU A 1 183 ? -9.025 14.896 23.175 1.00 89.75 183 LEU A CA 1
ATOM 1381 C C . LEU A 1 183 ? -8.417 14.930 21.778 1.00 89.75 183 LEU A C 1
ATOM 1383 O O . LEU A 1 183 ? -9.142 14.980 20.796 1.00 89.75 183 LEU A O 1
ATOM 1387 N N . ILE A 1 184 ? -7.091 14.842 21.687 1.00 91.88 184 ILE A N 1
ATOM 1388 C CA . ILE A 1 184 ? -6.424 14.718 20.387 1.00 91.88 184 ILE A CA 1
ATOM 1389 C C . ILE A 1 184 ? -6.426 13.248 19.983 1.00 91.88 184 ILE A C 1
ATOM 1391 O O . ILE A 1 184 ? -5.994 12.384 20.749 1.00 91.88 184 ILE A O 1
ATOM 1395 N N . THR A 1 185 ? -6.869 12.958 18.771 1.00 93.25 185 THR A N 1
ATOM 1396 C CA . THR A 1 185 ? -7.082 11.596 18.291 1.00 93.25 185 THR A CA 1
ATOM 1397 C C . THR A 1 185 ? -6.302 11.305 17.020 1.00 93.25 185 THR A C 1
ATOM 1399 O O . THR A 1 185 ? -6.122 12.168 16.161 1.00 93.25 185 THR A O 1
ATOM 1402 N N . ALA A 1 186 ? -5.827 10.068 16.898 1.00 92.38 186 ALA A N 1
ATOM 1403 C CA . ALA A 1 186 ? -5.181 9.577 15.697 1.00 92.38 186 ALA A CA 1
ATOM 1404 C C . ALA A 1 186 ? -5.655 8.163 15.340 1.00 92.38 186 ALA A C 1
ATOM 1406 O O . ALA A 1 186 ? -5.619 7.269 16.188 1.00 92.38 186 ALA A O 1
ATOM 1407 N N . ALA A 1 187 ? -6.035 7.959 14.079 1.00 91.44 187 ALA A N 1
ATOM 1408 C CA . ALA A 1 187 ? -6.391 6.663 13.507 1.00 91.44 187 ALA A CA 1
ATOM 1409 C C . ALA A 1 187 ? -5.460 6.347 12.327 1.00 91.44 187 ALA A C 1
ATOM 1411 O O . ALA A 1 187 ? -5.476 7.023 11.299 1.00 91.44 187 ALA A O 1
ATOM 1412 N N . VAL A 1 188 ? -4.620 5.324 12.473 1.00 90.94 188 VAL A N 1
ATOM 1413 C CA . VAL A 1 188 ? -3.625 4.923 11.469 1.00 90.94 188 VAL A CA 1
ATOM 1414 C C . VAL A 1 188 ? -3.985 3.542 10.947 1.00 90.94 188 VAL A C 1
ATOM 1416 O O . VAL A 1 188 ? -3.954 2.561 11.691 1.00 90.94 188 VAL A O 1
ATOM 1419 N N . PHE A 1 189 ? -4.346 3.482 9.667 1.00 89.25 189 PHE A N 1
ATOM 1420 C CA . PHE A 1 189 ? -4.778 2.276 8.962 1.00 89.25 189 PHE A CA 1
ATOM 1421 C C . PHE A 1 189 ? -5.954 1.546 9.623 1.00 89.25 189 PHE A C 1
ATOM 1423 O O . PHE A 1 189 ? -6.173 0.377 9.352 1.00 89.25 189 PHE A O 1
ATOM 1430 N N . PHE A 1 190 ? -6.732 2.190 10.494 1.00 90.69 190 PHE A N 1
ATOM 1431 C CA . PHE A 1 190 ? -7.839 1.518 11.171 1.00 90.69 190 PHE A CA 1
ATOM 1432 C C . PHE A 1 190 ? -9.126 1.586 10.317 1.00 90.69 190 PHE A C 1
ATOM 1434 O O . PHE A 1 190 ? -9.533 2.690 9.937 1.00 90.69 190 PHE A O 1
ATOM 1441 N N . PRO A 1 191 ? -9.788 0.455 9.995 1.00 89.62 191 PRO A N 1
ATOM 1442 C CA . PRO A 1 191 ? -11.077 0.426 9.303 1.00 89.62 191 PRO A CA 1
ATOM 1443 C C . PRO A 1 191 ? -12.138 1.283 10.000 1.00 89.62 191 PRO A C 1
ATOM 1445 O O . PRO A 1 191 ? -12.156 1.396 11.225 1.00 89.62 191 PRO A O 1
ATOM 1448 N N . GLY A 1 192 ? -12.993 1.924 9.201 1.00 83.12 192 GLY A N 1
ATOM 1449 C CA . GLY A 1 192 ? -13.969 2.907 9.683 1.00 83.12 192 GLY A CA 1
ATOM 1450 C C . GLY A 1 192 ? -13.376 4.296 9.934 1.00 83.12 192 GLY A C 1
ATOM 1451 O O . GLY A 1 192 ? -14.121 5.260 10.048 1.00 83.12 192 GLY A O 1
ATOM 1452 N N . GLY A 1 193 ? -12.046 4.430 9.970 1.00 80.50 193 GLY A N 1
ATOM 1453 C CA . GLY A 1 193 ? -11.350 5.693 10.205 1.00 80.50 193 GLY A CA 1
ATOM 1454 C C . GLY A 1 193 ? -10.698 6.294 8.968 1.00 80.50 193 GLY A C 1
ATOM 1455 O O . GLY A 1 193 ? -9.778 7.067 9.133 1.00 80.50 193 GLY A O 1
ATOM 1456 N N . SER A 1 194 ? -11.075 5.929 7.739 1.00 81.75 194 SER A N 1
ATOM 1457 C CA . SER A 1 194 ? -10.422 6.439 6.516 1.00 81.75 194 SER A CA 1
ATOM 1458 C C . SER A 1 194 ? -10.776 7.913 6.226 1.00 81.75 194 SER A C 1
ATOM 1460 O O . SER A 1 194 ? -11.931 8.292 6.422 1.00 81.75 194 SER A O 1
ATOM 1462 N N . PRO A 1 195 ? -9.864 8.739 5.656 1.00 80.56 195 PRO A N 1
ATOM 1463 C CA . PRO A 1 195 ? -10.178 10.118 5.245 1.00 80.56 195 PRO A CA 1
ATOM 1464 C C . PRO A 1 195 ? -11.324 10.217 4.230 1.00 80.56 195 PRO A C 1
ATOM 1466 O O . PRO A 1 195 ? -11.966 11.255 4.106 1.00 80.56 195 PRO A O 1
ATOM 1469 N N . SER A 1 196 ? -11.566 9.134 3.491 1.00 79.94 196 SER A N 1
ATOM 1470 C CA . SER A 1 196 ? -12.647 9.029 2.505 1.00 79.94 196 SER A CA 1
ATOM 1471 C C . SER A 1 196 ? -14.037 8.809 3.115 1.00 79.94 196 SER A C 1
ATOM 1473 O O . SER A 1 196 ? -15.010 8.808 2.368 1.00 79.94 196 SER A O 1
ATOM 1475 N N . LEU A 1 197 ? -14.144 8.642 4.441 1.00 85.31 197 LEU A N 1
ATOM 1476 C CA . LEU A 1 197 ? -15.395 8.403 5.163 1.00 85.31 197 LEU A CA 1
ATOM 1477 C C . LEU A 1 197 ? -15.840 9.676 5.910 1.00 85.31 197 LEU A C 1
ATOM 1479 O O . LEU A 1 197 ? -15.336 9.958 7.004 1.00 85.31 197 LEU A O 1
ATOM 1483 N N . PRO A 1 198 ? -16.787 10.462 5.357 1.00 86.38 198 PRO A N 1
ATOM 1484 C CA . PRO A 1 198 ? -17.263 11.686 5.990 1.00 86.38 198 PRO A CA 1
ATOM 1485 C C . PRO A 1 198 ? -17.726 11.477 7.434 1.00 86.38 198 PRO A C 1
ATOM 1487 O O . PRO A 1 198 ? -18.471 10.548 7.735 1.00 86.38 198 PRO A O 1
ATOM 1490 N N . GLY A 1 199 ? -17.300 12.372 8.329 1.00 88.69 199 GLY A N 1
ATOM 1491 C CA . GLY A 1 199 ? -17.723 12.376 9.733 1.00 88.69 199 GLY A CA 1
ATOM 1492 C C . GLY A 1 199 ? -17.095 11.293 10.616 1.00 88.69 199 GLY A C 1
ATOM 1493 O O . GLY A 1 199 ? -17.427 11.239 11.797 1.00 88.69 199 GLY A O 1
ATOM 1494 N N . GLN A 1 200 ? -16.192 10.467 10.076 1.00 91.38 200 GLN A N 1
ATOM 1495 C CA . GLN A 1 200 ? -15.569 9.357 10.803 1.00 91.38 200 GLN A CA 1
ATOM 1496 C C . GLN A 1 200 ? -14.042 9.441 10.903 1.00 91.38 200 GLN A C 1
ATOM 1498 O O . GLN A 1 200 ? -13.422 8.539 11.453 1.00 91.38 200 GLN A O 1
ATOM 1503 N N . ALA A 1 201 ? -13.411 10.501 10.400 1.00 89.81 201 ALA A N 1
ATOM 1504 C CA . ALA A 1 201 ? -11.974 10.704 10.571 1.00 89.81 201 ALA A CA 1
ATOM 1505 C C . ALA A 1 201 ? -11.629 11.097 12.024 1.00 89.81 201 ALA A C 1
ATOM 1507 O O . ALA A 1 201 ? -12.396 11.792 12.691 1.00 89.81 201 ALA A O 1
ATOM 1508 N N . ALA A 1 202 ? -10.459 10.670 12.498 1.00 91.50 202 ALA A N 1
ATOM 1509 C CA . ALA A 1 202 ? -9.802 11.247 13.672 1.00 91.50 202 ALA A CA 1
ATOM 1510 C C . ALA A 1 202 ? -9.119 12.579 13.304 1.00 91.50 202 ALA A C 1
ATOM 1512 O O . ALA A 1 202 ? -8.938 12.867 12.115 1.00 91.50 202 ALA A O 1
ATOM 1513 N N . ASP A 1 203 ? -8.670 13.349 14.303 1.00 90.25 203 ASP A N 1
ATOM 1514 C CA . ASP A 1 203 ? -7.958 14.622 14.065 1.00 90.25 203 ASP A CA 1
ATOM 1515 C C . ASP A 1 203 ? -6.722 14.406 13.177 1.00 90.25 203 ASP A C 1
ATOM 1517 O O . ASP A 1 203 ? -6.452 15.189 12.267 1.00 90.25 203 ASP A O 1
ATOM 1521 N N . PHE A 1 204 ? -6.024 13.285 13.394 1.00 91.38 204 PHE A N 1
ATOM 1522 C CA . PHE A 1 204 ? -4.993 12.764 12.503 1.00 91.38 204 PHE A CA 1
ATOM 1523 C C . PHE A 1 204 ? -5.400 11.405 11.958 1.00 91.38 204 PHE A C 1
ATOM 1525 O O . PHE A 1 204 ? -5.586 10.446 12.701 1.00 91.38 204 PHE A O 1
ATOM 1532 N N . THR A 1 205 ? -5.489 11.288 10.645 1.00 88.75 205 THR A N 1
ATOM 1533 C CA . THR A 1 205 ? -5.934 10.053 10.014 1.00 88.75 205 THR A CA 1
ATOM 1534 C C . THR A 1 205 ? -4.978 9.637 8.912 1.00 88.75 205 THR A C 1
ATOM 1536 O O . THR A 1 205 ? -4.651 10.448 8.052 1.00 88.75 205 THR A O 1
ATOM 1539 N N . VAL A 1 206 ? -4.582 8.364 8.889 1.00 87.38 206 VAL A N 1
ATOM 1540 C CA . VAL A 1 206 ? -3.891 7.749 7.747 1.00 87.38 206 VAL A CA 1
ATOM 1541 C C . VAL A 1 206 ? -4.741 6.592 7.233 1.00 87.38 206 VAL A C 1
ATOM 1543 O O . VAL A 1 206 ? -4.942 5.604 7.936 1.00 87.38 206 VAL A O 1
ATOM 1546 N N . GLY A 1 207 ? -5.261 6.726 6.015 1.00 84.38 207 GLY A N 1
ATOM 1547 C CA . GLY A 1 207 ? -6.044 5.691 5.343 1.00 84.38 207 GLY A CA 1
ATOM 1548 C C . GLY A 1 207 ? -5.168 4.671 4.616 1.00 84.38 207 GLY A C 1
ATOM 1549 O O . GLY A 1 207 ? -3.990 4.917 4.358 1.00 84.38 207 GLY A O 1
ATOM 1550 N N . TYR A 1 208 ? -5.762 3.529 4.263 1.00 79.25 208 TYR A N 1
ATOM 1551 C CA . TYR A 1 208 ? -5.111 2.536 3.408 1.00 79.25 208 TYR A CA 1
ATOM 1552 C C . TYR A 1 208 ? -4.808 3.081 2.009 1.00 79.25 208 TYR A C 1
ATOM 1554 O O . TYR A 1 208 ? -5.451 4.020 1.535 1.00 79.25 208 TYR A O 1
ATOM 1562 N N . GLY A 1 209 ? -3.830 2.448 1.359 1.00 76.44 209 GLY A N 1
ATOM 1563 C CA . GLY A 1 209 ? -3.319 2.870 0.066 1.00 76.44 209 GLY A CA 1
ATOM 1564 C C . GLY A 1 209 ? -4.378 2.884 -1.037 1.00 76.44 209 GLY A C 1
ATOM 1565 O O . GLY A 1 209 ? -5.080 1.894 -1.258 1.00 76.44 209 GLY A O 1
ATOM 1566 N N . ILE A 1 210 ? -4.450 3.993 -1.766 1.00 81.00 210 ILE A N 1
ATOM 1567 C CA . ILE A 1 210 ? -5.094 4.087 -3.073 1.00 81.00 210 ILE A CA 1
ATOM 1568 C C . ILE A 1 210 ? -4.148 3.490 -4.103 1.00 81.00 210 ILE A C 1
ATOM 1570 O O . ILE A 1 210 ? -2.948 3.740 -4.062 1.00 81.00 210 ILE A O 1
ATOM 1574 N N . ARG A 1 211 ? -4.697 2.707 -5.033 1.00 88.12 211 ARG A N 1
ATOM 1575 C CA . ARG A 1 211 ? -3.963 2.210 -6.195 1.00 88.12 211 ARG A CA 1
ATOM 1576 C C . ARG A 1 211 ? -4.043 3.226 -7.330 1.00 88.12 211 ARG A C 1
ATOM 1578 O O . ARG A 1 211 ? -5.122 3.404 -7.884 1.00 88.12 211 ARG A O 1
ATOM 1585 N N . ASP A 1 212 ? -2.908 3.804 -7.702 1.00 90.88 212 ASP A N 1
ATOM 1586 C CA . ASP A 1 212 ? -2.783 4.721 -8.842 1.00 90.88 212 ASP A CA 1
ATOM 1587 C C . ASP A 1 212 ? -2.531 3.982 -10.160 1.00 90.88 212 ASP A C 1
ATOM 1589 O O . ASP A 1 212 ? -2.885 4.464 -11.226 1.00 90.88 212 ASP A O 1
ATOM 1593 N N . ALA A 1 213 ? -1.919 2.794 -10.104 1.00 93.62 213 ALA A N 1
ATOM 1594 C CA . ALA A 1 213 ? -1.726 1.947 -11.278 1.00 93.62 213 ALA A CA 1
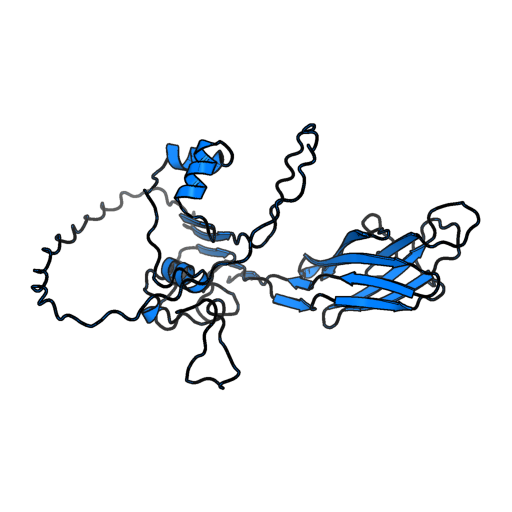ATOM 1595 C C . ALA A 1 213 ? -1.771 0.463 -10.918 1.00 93.62 213 ALA A C 1
ATOM 1597 O O . ALA A 1 213 ? -1.341 0.044 -9.841 1.00 93.62 213 ALA A O 1
ATOM 1598 N N . TYR A 1 214 ? -2.267 -0.356 -11.844 1.00 93.69 214 TYR A N 1
ATOM 1599 C CA . TYR A 1 214 ? -2.184 -1.810 -11.734 1.00 93.69 214 TYR A CA 1
ATOM 1600 C C . TYR A 1 214 ? -0.773 -2.296 -12.049 1.00 93.69 214 TYR A C 1
ATOM 1602 O O . TYR A 1 214 ? -0.069 -1.716 -12.874 1.00 93.69 214 TYR A O 1
ATOM 1610 N N . SER A 1 215 ? -0.390 -3.405 -11.423 1.00 95.44 215 SER A N 1
ATOM 1611 C CA . SER A 1 215 ? 0.795 -4.153 -11.825 1.00 95.44 215 SER A CA 1
ATOM 1612 C C . SER A 1 215 ? 0.646 -4.660 -13.252 1.00 95.44 215 SER A C 1
ATOM 1614 O O . SER A 1 215 ? -0.442 -5.108 -13.638 1.00 95.44 215 SER A O 1
ATOM 1616 N N . ARG A 1 216 ? 1.733 -4.646 -14.014 1.00 96.44 216 ARG A N 1
ATOM 1617 C CA . ARG A 1 216 ? 1.689 -4.982 -15.432 1.00 96.44 216 ARG A CA 1
ATOM 1618 C C . ARG A 1 216 ? 3.031 -5.511 -15.913 1.00 96.44 216 ARG A C 1
ATOM 1620 O O . ARG A 1 216 ? 4.083 -5.058 -15.472 1.00 96.44 216 ARG A O 1
ATOM 1627 N N . ARG A 1 217 ? 2.974 -6.482 -16.825 1.00 97.81 217 ARG A N 1
ATOM 1628 C CA . ARG A 1 217 ? 4.116 -6.893 -17.645 1.00 97.81 217 ARG A CA 1
ATOM 1629 C C . ARG A 1 217 ? 4.083 -6.097 -18.938 1.00 97.81 217 ARG A C 1
ATOM 1631 O O . ARG A 1 217 ? 3.032 -6.033 -19.573 1.00 97.81 217 ARG A O 1
ATOM 1638 N N . GLU A 1 218 ? 5.227 -5.564 -19.327 1.00 97.75 218 GLU A N 1
ATOM 1639 C CA . GLU A 1 218 ? 5.389 -4.758 -20.526 1.00 97.75 218 GLU A CA 1
ATOM 1640 C C . GLU A 1 218 ? 6.618 -5.165 -21.315 1.00 97.75 218 GLU A C 1
ATOM 1642 O O . GLU A 1 218 ? 7.617 -5.608 -20.750 1.00 97.75 218 GLU A O 1
ATOM 1647 N N . THR A 1 219 ? 6.526 -4.970 -22.625 1.00 98.50 219 THR A N 1
ATOM 1648 C CA . THR A 1 219 ? 7.638 -5.105 -23.560 1.00 98.50 219 THR A CA 1
ATOM 1649 C C . THR A 1 219 ? 7.722 -3.804 -24.346 1.00 98.50 219 THR A C 1
ATOM 1651 O O . THR A 1 219 ? 6.738 -3.388 -24.961 1.00 98.50 219 THR A O 1
ATOM 1654 N N . VAL A 1 220 ? 8.864 -3.122 -24.269 1.00 98.31 220 VAL A N 1
ATOM 1655 C CA . VAL A 1 220 ? 9.062 -1.799 -24.875 1.00 98.31 220 VAL A CA 1
ATOM 1656 C C . VAL A 1 220 ? 10.191 -1.833 -25.901 1.00 98.31 220 VAL A C 1
ATOM 1658 O O . VAL A 1 220 ? 11.251 -2.384 -25.598 1.00 98.31 220 VAL A O 1
ATOM 1661 N N . PRO A 1 221 ? 10.003 -1.229 -27.089 1.00 98.38 221 PRO A N 1
ATOM 1662 C CA . PRO A 1 221 ? 11.042 -1.178 -28.104 1.00 98.38 221 PRO A CA 1
ATOM 1663 C C . PRO A 1 221 ? 12.149 -0.200 -27.705 1.00 98.38 221 PRO A C 1
ATOM 1665 O O . PRO A 1 221 ? 11.896 0.844 -27.095 1.00 98.38 221 PRO A O 1
ATOM 1668 N N . LEU A 1 222 ? 13.371 -0.531 -28.100 1.00 98.50 222 LEU A N 1
ATOM 1669 C CA . LEU A 1 222 ? 14.575 0.238 -27.848 1.00 98.50 222 LEU A CA 1
ATOM 1670 C C . LEU A 1 222 ? 14.960 1.096 -29.050 1.00 98.50 222 LEU A C 1
ATOM 1672 O O . LEU A 1 222 ? 14.766 0.746 -30.213 1.00 98.50 222 LEU A O 1
ATOM 1676 N N . THR A 1 223 ? 15.556 2.242 -28.749 1.00 98.31 223 THR A N 1
ATOM 1677 C CA . THR A 1 223 ? 16.144 3.166 -29.724 1.00 98.31 223 THR A CA 1
ATOM 1678 C C . THR A 1 223 ? 17.505 3.638 -29.226 1.00 98.31 223 THR A C 1
ATOM 1680 O O . THR A 1 223 ? 17.850 3.402 -28.075 1.00 98.31 223 THR A O 1
ATOM 1683 N N . ALA A 1 224 ? 18.311 4.292 -30.064 1.00 98.00 224 ALA A N 1
ATOM 1684 C CA . ALA A 1 224 ? 19.588 4.842 -29.608 1.00 98.00 224 ALA A CA 1
ATOM 1685 C C . ALA A 1 224 ? 19.368 5.929 -28.540 1.00 98.00 224 ALA A C 1
ATOM 1687 O O . ALA A 1 224 ? 18.576 6.850 -28.761 1.00 98.00 224 ALA A O 1
ATOM 1688 N N . ALA A 1 225 ? 20.090 5.833 -27.418 1.00 97.56 225 ALA A N 1
ATOM 1689 C CA . ALA A 1 225 ? 19.979 6.780 -26.314 1.00 97.56 225 ALA A CA 1
ATOM 1690 C C . ALA A 1 225 ? 20.406 8.193 -26.735 1.00 97.56 225 ALA A C 1
ATOM 1692 O O . ALA A 1 225 ? 21.461 8.380 -27.347 1.00 97.56 225 ALA A O 1
ATOM 1693 N N . GLN A 1 226 ? 19.597 9.196 -26.391 1.00 96.19 226 GLN A N 1
ATOM 1694 C CA . GLN A 1 226 ? 19.825 10.597 -26.763 1.00 96.19 226 GLN A CA 1
ATOM 1695 C C . GLN A 1 226 ? 19.577 11.517 -25.568 1.00 96.19 226 GLN A C 1
ATOM 1697 O O . GLN A 1 226 ? 18.715 11.251 -24.741 1.00 96.19 226 GLN A O 1
ATOM 1702 N N . ASP A 1 227 ? 20.340 12.606 -25.460 1.00 95.81 227 ASP A N 1
ATOM 1703 C CA . ASP A 1 227 ? 20.137 13.665 -24.455 1.00 95.81 227 ASP A CA 1
ATOM 1704 C C . ASP A 1 227 ? 20.196 13.218 -22.978 1.00 95.81 227 ASP A C 1
ATOM 1706 O O . ASP A 1 227 ? 19.649 13.880 -22.090 1.00 95.81 227 ASP A O 1
ATOM 1710 N N . TRP A 1 228 ? 20.878 12.108 -22.687 1.00 97.69 228 TRP A N 1
ATOM 1711 C CA . TRP A 1 228 ? 21.082 11.647 -21.315 1.00 97.69 228 TRP A CA 1
ATOM 1712 C C . TRP A 1 228 ? 22.196 12.407 -20.598 1.00 97.69 228 TRP A C 1
ATOM 1714 O O . TRP A 1 228 ? 23.266 12.669 -21.145 1.00 97.69 228 TRP A O 1
ATOM 1724 N N . GLN A 1 229 ? 21.968 12.688 -19.319 1.00 97.75 229 GLN A N 1
ATOM 1725 C CA . GLN A 1 229 ? 22.968 13.259 -18.419 1.00 97.75 229 GLN A CA 1
ATOM 1726 C C . GLN A 1 229 ? 23.590 12.176 -17.529 1.00 97.75 229 GLN A C 1
ATOM 1728 O O . GLN A 1 229 ? 22.886 11.281 -17.056 1.00 97.75 229 GLN A O 1
ATOM 1733 N N . ASN A 1 230 ? 24.886 12.323 -17.227 1.00 96.25 230 ASN A N 1
ATOM 1734 C CA . ASN A 1 230 ? 25.655 11.433 -16.344 1.00 96.25 230 ASN A CA 1
ATOM 1735 C C . ASN A 1 230 ? 25.680 9.969 -16.816 1.00 96.25 230 ASN A C 1
ATOM 1737 O O . ASN A 1 230 ? 25.431 9.052 -16.036 1.00 96.25 230 ASN A O 1
ATOM 1741 N N . LEU A 1 231 ? 25.944 9.755 -18.105 1.00 95.88 231 LEU A N 1
ATOM 1742 C CA . LEU A 1 231 ? 25.936 8.419 -18.691 1.00 95.88 231 LEU A CA 1
ATOM 1743 C C . LEU A 1 231 ? 26.973 7.484 -18.037 1.00 95.88 231 LEU A C 1
ATOM 1745 O O . LEU A 1 231 ? 28.120 7.894 -17.845 1.00 95.88 231 LEU A O 1
ATOM 1749 N N . PRO A 1 232 ? 26.590 6.237 -17.704 1.00 95.06 232 PRO A N 1
ATOM 1750 C CA . PRO A 1 232 ? 27.528 5.211 -17.269 1.00 95.06 232 PRO A CA 1
ATOM 1751 C C . PRO A 1 232 ? 28.392 4.723 -18.440 1.00 95.06 232 PRO A C 1
ATOM 1753 O O . PRO A 1 232 ? 28.061 4.932 -19.609 1.00 95.06 232 PRO A O 1
ATOM 1756 N N . ALA A 1 233 ? 29.489 4.039 -18.117 1.00 94.69 233 ALA A N 1
ATOM 1757 C CA . ALA A 1 233 ? 30.245 3.285 -19.109 1.00 94.69 233 ALA A CA 1
ATOM 1758 C C . ALA A 1 233 ? 29.403 2.117 -19.652 1.00 94.69 233 ALA A C 1
ATOM 1760 O O . ALA A 1 233 ? 28.617 1.524 -18.915 1.00 94.69 233 ALA A O 1
ATOM 1761 N N . SER A 1 234 ? 29.579 1.817 -20.937 1.00 96.75 234 SER A N 1
ATOM 1762 C CA . SER A 1 234 ? 28.939 0.709 -21.649 1.00 96.75 234 SER A CA 1
ATOM 1763 C C . SER A 1 234 ? 29.879 0.244 -22.758 1.00 96.75 234 SER A C 1
ATOM 1765 O O . SER A 1 234 ? 30.486 1.090 -23.423 1.00 96.75 234 SER A O 1
ATOM 1767 N N . TYR A 1 235 ? 29.997 -1.066 -22.965 1.00 97.25 235 TYR A N 1
ATOM 1768 C CA . TYR A 1 235 ? 30.854 -1.647 -24.010 1.00 97.25 235 TYR A CA 1
ATOM 1769 C C . TYR A 1 235 ? 30.148 -1.771 -25.371 1.00 97.25 235 TYR A C 1
ATOM 1771 O O . TYR A 1 235 ? 30.795 -1.903 -26.411 1.00 97.25 235 TYR A O 1
ATOM 1779 N N . SER A 1 236 ? 28.832 -1.540 -25.387 1.00 96.62 236 SER A N 1
ATOM 1780 C CA . SER A 1 236 ? 28.005 -1.341 -26.582 1.00 96.62 236 SER A CA 1
ATOM 1781 C C . SER A 1 236 ? 27.338 0.047 -26.596 1.00 96.62 236 SER A C 1
ATOM 1783 O O . SER A 1 236 ? 27.188 0.664 -25.536 1.00 96.62 236 SER A O 1
ATOM 1785 N N . PRO A 1 237 ? 26.905 0.579 -27.764 1.00 96.81 237 PRO A N 1
ATOM 1786 C CA . PRO A 1 237 ? 26.144 1.828 -27.819 1.00 96.81 237 PRO A CA 1
ATOM 1787 C C . PRO A 1 237 ? 24.897 1.765 -26.936 1.00 96.81 237 PRO A C 1
ATOM 1789 O O . PRO A 1 237 ? 24.125 0.812 -27.023 1.00 96.81 237 PRO A O 1
ATOM 1792 N N . LEU A 1 238 ? 24.698 2.788 -26.109 1.00 98.06 238 LEU A N 1
ATOM 1793 C CA . LEU A 1 238 ? 23.570 2.868 -25.186 1.00 98.06 238 LEU A CA 1
ATOM 1794 C C . LEU A 1 238 ? 22.233 2.918 -25.931 1.00 98.06 238 LEU A C 1
ATOM 1796 O O . LEU A 1 238 ? 22.080 3.655 -26.912 1.00 98.06 238 LEU A O 1
ATOM 1800 N N . LEU A 1 239 ? 21.255 2.177 -25.418 1.00 98.50 239 LEU A N 1
ATOM 1801 C CA . LEU A 1 239 ? 19.884 2.188 -25.913 1.00 98.50 239 LEU A CA 1
ATOM 1802 C C . LEU A 1 239 ? 18.945 2.808 -24.877 1.00 98.50 239 LEU A C 1
ATOM 1804 O O . LEU A 1 239 ? 19.229 2.812 -23.682 1.00 98.50 239 LEU A O 1
ATOM 1808 N N . GLU A 1 240 ? 17.815 3.335 -25.329 1.00 98.50 240 GLU A N 1
ATOM 1809 C CA . GLU A 1 240 ? 16.768 3.869 -24.471 1.00 98.50 240 GLU A CA 1
ATOM 1810 C C . GLU A 1 240 ? 15.378 3.382 -24.871 1.00 98.50 240 GLU A C 1
ATOM 1812 O O . GLU A 1 240 ? 15.089 3.148 -26.048 1.00 98.50 240 GLU A O 1
ATOM 1817 N N . ALA A 1 241 ? 14.497 3.325 -23.877 1.00 98.44 241 ALA A N 1
ATOM 1818 C CA . ALA A 1 241 ? 13.058 3.238 -24.065 1.00 98.44 241 ALA A CA 1
ATOM 1819 C C . ALA A 1 241 ? 12.339 4.232 -23.152 1.00 98.44 241 ALA A C 1
ATOM 1821 O O . ALA A 1 241 ? 12.868 4.718 -22.150 1.00 98.44 241 ALA A O 1
ATOM 1822 N N . THR A 1 242 ? 11.095 4.530 -23.503 1.00 98.00 242 THR A N 1
ATOM 1823 C CA . THR A 1 242 ? 10.188 5.332 -22.684 1.00 98.00 242 THR A CA 1
ATOM 1824 C C . THR A 1 242 ? 8.921 4.533 -22.442 1.00 98.00 242 THR A C 1
ATOM 1826 O O . THR A 1 242 ? 8.346 3.990 -23.381 1.00 98.00 242 THR A O 1
ATOM 1829 N N . TYR A 1 243 ? 8.452 4.516 -21.198 1.00 97.69 243 TYR A N 1
ATOM 1830 C CA . TYR A 1 243 ? 7.192 3.880 -20.835 1.00 97.69 243 TYR A CA 1
ATOM 1831 C C . TYR A 1 243 ? 6.324 4.836 -20.019 1.00 97.69 243 TYR A C 1
ATOM 1833 O O . TYR A 1 243 ? 6.812 5.559 -19.150 1.00 97.69 243 TYR A O 1
ATOM 1841 N N . GLN A 1 244 ? 5.028 4.869 -20.318 1.00 97.31 244 GLN A N 1
ATOM 1842 C CA . GLN A 1 244 ? 4.048 5.635 -19.559 1.00 97.31 244 GLN A CA 1
ATOM 1843 C C . GLN A 1 244 ? 3.306 4.680 -18.634 1.00 97.31 244 GLN A C 1
ATOM 1845 O O . GLN A 1 244 ? 2.507 3.878 -19.106 1.00 97.31 244 GLN A O 1
ATOM 1850 N N . ILE A 1 245 ? 3.507 4.822 -17.325 1.00 95.88 245 ILE A N 1
ATOM 1851 C CA . ILE A 1 245 ? 2.634 4.165 -16.354 1.00 95.88 245 ILE A CA 1
ATOM 1852 C C . ILE A 1 245 ? 1.311 4.946 -16.369 1.00 95.88 245 ILE A C 1
ATOM 1854 O O . ILE A 1 245 ? 1.343 6.167 -16.141 1.00 95.88 245 ILE A O 1
ATOM 1858 N N . PRO A 1 246 ? 0.169 4.308 -16.695 1.00 90.62 246 PRO A N 1
ATOM 1859 C CA . PRO A 1 246 ? -1.123 4.986 -16.744 1.00 90.62 246 PRO A CA 1
ATOM 1860 C C . PRO A 1 246 ? -1.402 5.722 -15.435 1.00 90.62 246 PRO A C 1
ATOM 1862 O O . PRO A 1 246 ? -1.083 5.198 -14.375 1.00 90.62 246 PRO A O 1
ATOM 1865 N N . GLU A 1 247 ? -1.943 6.939 -15.527 1.00 87.56 247 GLU A N 1
ATOM 1866 C CA . GLU A 1 247 ? -2.375 7.766 -14.381 1.00 87.56 247 GLU A CA 1
ATOM 1867 C C . GLU A 1 247 ? -1.269 8.191 -13.387 1.00 87.56 247 GLU A C 1
ATOM 1869 O O . GLU A 1 247 ? -1.518 9.038 -12.535 1.00 87.56 247 GLU A O 1
ATOM 1874 N N . VAL A 1 248 ? -0.030 7.707 -13.546 1.00 94.12 248 VAL A N 1
ATOM 1875 C CA . VAL A 1 248 ? 1.092 7.989 -12.637 1.00 94.12 248 VAL A CA 1
ATOM 1876 C C . VAL A 1 248 ? 2.114 8.925 -13.279 1.00 94.12 248 VAL A C 1
ATOM 1878 O O . VAL A 1 248 ? 2.128 10.125 -13.014 1.00 94.12 248 VAL A O 1
ATOM 1881 N N . THR A 1 249 ? 3.027 8.392 -14.098 1.00 95.50 249 THR A N 1
ATOM 1882 C CA . THR A 1 249 ? 4.120 9.172 -14.691 1.00 95.50 249 THR A CA 1
ATOM 1883 C C . THR A 1 249 ? 4.818 8.412 -15.816 1.00 95.50 249 THR A C 1
ATOM 1885 O O . THR A 1 249 ? 4.680 7.195 -15.966 1.00 95.50 249 THR A O 1
ATOM 1888 N N . ARG A 1 250 ? 5.596 9.150 -16.604 1.00 96.81 250 ARG A N 1
ATOM 1889 C CA . ARG A 1 250 ? 6.516 8.594 -17.591 1.00 96.81 250 ARG A CA 1
ATOM 1890 C C . ARG A 1 250 ? 7.830 8.204 -16.925 1.00 96.81 250 ARG A C 1
ATOM 1892 O O . ARG A 1 250 ? 8.386 8.981 -16.150 1.00 96.81 250 ARG A O 1
ATOM 1899 N N . ILE A 1 251 ? 8.353 7.048 -17.307 1.00 97.50 251 ILE A N 1
ATOM 1900 C CA . ILE A 1 251 ? 9.688 6.579 -16.950 1.00 97.50 251 ILE A CA 1
ATOM 1901 C C . ILE A 1 251 ? 10.544 6.394 -18.203 1.00 97.50 251 ILE A C 1
ATOM 1903 O O . ILE A 1 251 ? 10.034 6.200 -19.310 1.00 97.50 251 ILE A O 1
ATOM 1907 N N . TYR A 1 252 ? 11.851 6.453 -18.001 1.00 98.25 252 TYR A N 1
ATOM 1908 C CA . TYR A 1 252 ? 12.881 6.275 -19.010 1.00 98.25 252 TYR A CA 1
ATOM 1909 C C . TYR A 1 252 ? 13.750 5.094 -18.604 1.00 98.25 252 TYR A C 1
ATOM 1911 O O . TYR A 1 252 ? 14.160 4.990 -17.446 1.00 98.25 252 TYR A O 1
ATOM 1919 N N . LEU A 1 253 ? 14.008 4.218 -19.564 1.00 98.38 253 LEU A N 1
ATOM 1920 C CA . LEU A 1 253 ? 14.895 3.079 -19.420 1.00 98.38 253 LEU A CA 1
ATOM 1921 C C . LEU A 1 253 ? 16.173 3.401 -20.189 1.00 98.38 253 LEU A C 1
ATOM 1923 O O . LEU A 1 253 ? 16.087 3.789 -21.353 1.00 98.38 253 LEU A O 1
ATOM 1927 N N . LEU A 1 254 ? 17.329 3.240 -19.553 1.00 98.56 254 LEU A N 1
ATOM 1928 C CA . LEU A 1 254 ? 18.630 3.244 -20.222 1.00 98.56 254 LEU A CA 1
ATOM 1929 C C . LEU A 1 254 ? 19.180 1.824 -20.191 1.00 98.56 254 LEU A C 1
ATOM 1931 O O . LEU A 1 254 ? 19.328 1.252 -19.115 1.00 98.56 254 LEU A O 1
ATOM 1935 N N . VAL A 1 255 ? 19.471 1.266 -21.356 1.00 98.38 255 VAL A N 1
ATOM 1936 C CA . VAL A 1 255 ? 19.940 -0.109 -21.513 1.00 98.38 255 VAL A CA 1
ATOM 1937 C C . VAL A 1 255 ? 21.394 -0.082 -21.946 1.00 98.38 255 VAL A C 1
ATOM 1939 O O . VAL A 1 255 ? 21.769 0.655 -22.866 1.00 98.38 255 VAL A O 1
ATOM 1942 N N . LEU A 1 256 ? 22.214 -0.858 -21.250 1.00 97.56 256 LEU A N 1
ATOM 1943 C CA . LEU A 1 256 ? 23.654 -0.862 -21.433 1.00 97.56 256 LEU A CA 1
ATOM 1944 C C . LEU A 1 256 ? 24.222 -2.273 -21.364 1.00 97.56 256 LEU A C 1
ATOM 1946 O O . LEU A 1 256 ? 23.569 -3.207 -20.905 1.00 97.56 256 LEU A O 1
ATOM 1950 N N . ASP A 1 257 ? 25.435 -2.379 -21.876 1.00 97.44 257 ASP A N 1
ATOM 1951 C CA . ASP A 1 257 ? 26.251 -3.581 -21.880 1.00 97.44 257 ASP A CA 1
ATOM 1952 C C . ASP A 1 257 ? 27.397 -3.359 -20.893 1.00 97.44 257 ASP A C 1
ATOM 1954 O O . ASP A 1 257 ? 28.244 -2.477 -21.089 1.00 97.44 257 ASP A O 1
ATOM 1958 N N . SER A 1 258 ? 27.349 -4.084 -19.779 1.00 95.31 258 SER A N 1
ATOM 1959 C CA . SER A 1 258 ? 28.218 -3.853 -18.631 1.00 95.31 258 SER A CA 1
ATOM 1960 C C . SER A 1 258 ? 29.574 -4.555 -18.728 1.00 95.31 258 SER A C 1
ATOM 1962 O O . SER A 1 258 ? 30.472 -4.249 -17.934 1.00 95.31 258 SER A O 1
ATOM 1964 N N . THR A 1 259 ? 29.764 -5.439 -19.714 1.00 94.06 259 THR A N 1
ATOM 1965 C CA . THR A 1 259 ? 30.937 -6.314 -19.826 1.00 94.06 259 THR A CA 1
ATOM 1966 C C . THR A 1 259 ? 31.725 -6.111 -21.117 1.00 94.06 259 THR A C 1
ATOM 1968 O O . THR A 1 259 ? 31.163 -6.029 -22.196 1.00 94.06 259 THR A O 1
ATOM 1971 N N . ASP A 1 260 ? 33.058 -6.078 -21.024 1.00 92.81 260 ASP A N 1
ATOM 1972 C CA . ASP A 1 260 ? 33.937 -6.007 -22.203 1.00 92.81 260 ASP A CA 1
ATOM 1973 C C . ASP A 1 260 ? 34.267 -7.409 -22.726 1.00 92.81 260 ASP A C 1
ATOM 1975 O O . ASP A 1 260 ? 35.357 -7.939 -22.494 1.00 92.81 260 ASP A O 1
ATOM 1979 N N . ASP A 1 261 ? 33.310 -8.056 -23.382 1.00 91.38 261 ASP A N 1
ATOM 1980 C CA . ASP A 1 261 ? 33.499 -9.383 -23.983 1.00 91.38 261 ASP A CA 1
ATOM 1981 C C . ASP A 1 261 ? 33.553 -9.347 -25.522 1.00 91.38 261 ASP A C 1
ATOM 1983 O O . ASP A 1 261 ? 33.631 -10.389 -26.178 1.00 91.38 261 ASP A O 1
ATOM 1987 N N . GLN A 1 262 ? 33.573 -8.136 -26.097 1.00 90.12 262 GLN A N 1
ATOM 1988 C CA . GLN A 1 262 ? 33.512 -7.858 -27.538 1.00 90.12 262 GLN A 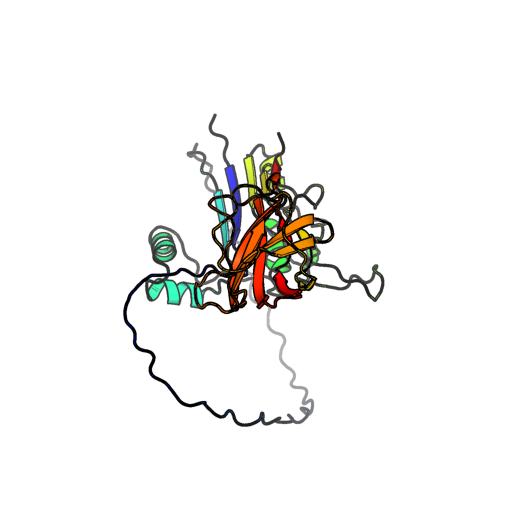CA 1
ATOM 1989 C C . GLN A 1 262 ? 32.239 -8.376 -28.231 1.00 90.12 262 GLN A C 1
ATOM 1991 O O . GLN A 1 262 ? 32.167 -8.365 -29.466 1.00 90.12 262 GLN A O 1
ATOM 1996 N N . ALA A 1 263 ? 31.231 -8.806 -27.471 1.00 91.19 263 ALA A N 1
ATOM 1997 C CA . ALA A 1 263 ? 29.896 -9.083 -27.966 1.00 91.19 263 ALA A CA 1
ATOM 1998 C C . ALA A 1 263 ? 28.998 -7.851 -27.778 1.00 91.19 263 ALA A C 1
ATOM 2000 O O . ALA A 1 263 ? 29.341 -6.891 -27.103 1.00 91.19 263 ALA A O 1
ATOM 2001 N N . ARG A 1 264 ? 27.850 -7.840 -28.464 1.00 90.94 264 ARG A N 1
ATOM 2002 C CA . ARG A 1 264 ? 26.784 -6.860 -28.215 1.00 90.94 264 ARG A CA 1
ATOM 2003 C C . ARG A 1 264 ? 25.659 -7.554 -27.463 1.00 90.94 264 ARG A C 1
ATOM 2005 O O . ARG A 1 264 ? 24.726 -8.054 -28.091 1.00 90.94 264 ARG A O 1
ATOM 2012 N N . ASN A 1 265 ? 25.777 -7.621 -26.144 1.00 92.81 265 ASN A N 1
ATOM 2013 C CA . ASN A 1 265 ? 24.892 -8.360 -25.243 1.00 92.81 265 ASN A CA 1
ATOM 2014 C C . ASN A 1 265 ? 24.488 -7.496 -24.045 1.00 92.81 265 ASN A C 1
ATOM 2016 O O . ASN A 1 265 ? 25.011 -7.613 -22.946 1.00 92.81 265 ASN A O 1
ATOM 2020 N N . TYR A 1 266 ? 23.488 -6.649 -24.269 1.00 97.00 266 TYR A N 1
ATOM 2021 C CA . TYR A 1 266 ? 22.883 -5.839 -23.218 1.00 97.00 266 TYR A CA 1
ATOM 2022 C C . TYR A 1 266 ? 22.406 -6.696 -22.038 1.00 97.00 266 TYR A C 1
ATOM 2024 O O . TYR A 1 266 ? 21.634 -7.639 -22.215 1.00 97.00 266 TYR A O 1
ATOM 2032 N N . ASP A 1 267 ? 22.839 -6.329 -20.838 1.00 97.00 267 ASP A N 1
ATOM 2033 C CA . ASP A 1 267 ? 22.656 -7.108 -19.614 1.00 97.00 267 ASP A CA 1
ATOM 2034 C C . ASP A 1 267 ? 22.097 -6.279 -18.450 1.00 97.00 267 ASP A C 1
ATOM 2036 O O . ASP A 1 267 ? 21.641 -6.855 -17.461 1.00 97.00 267 ASP A O 1
ATOM 2040 N N . LEU A 1 268 ? 22.059 -4.947 -18.582 1.00 97.94 268 LEU A N 1
ATOM 2041 C CA . LEU A 1 268 ? 21.572 -4.036 -17.551 1.00 97.94 268 LEU A CA 1
ATOM 2042 C C . LEU A 1 268 ? 20.570 -3.008 -18.082 1.00 97.94 268 LEU A C 1
ATOM 2044 O O . LEU A 1 268 ? 20.753 -2.390 -19.133 1.00 97.94 268 LEU A O 1
ATOM 2048 N N . VAL A 1 269 ? 19.541 -2.755 -17.271 1.00 98.38 269 VAL A N 1
ATOM 2049 C CA . VAL A 1 269 ? 18.540 -1.702 -17.467 1.00 98.38 269 VAL A CA 1
ATOM 2050 C C . VAL A 1 269 ? 18.539 -0.761 -16.268 1.00 98.38 269 VAL A C 1
ATOM 2052 O O . VAL A 1 269 ? 18.486 -1.189 -15.115 1.00 98.38 269 VAL A O 1
ATOM 2055 N N . LEU A 1 270 ? 18.567 0.541 -16.540 1.00 98.25 270 LEU A N 1
ATOM 2056 C CA . LEU A 1 270 ? 18.451 1.597 -15.543 1.00 98.25 270 LEU A CA 1
ATOM 2057 C C . LEU A 1 270 ? 17.093 2.279 -15.644 1.00 98.25 270 LEU A C 1
ATOM 2059 O O . LEU A 1 270 ? 16.744 2.790 -16.707 1.00 98.25 270 LEU A O 1
ATOM 2063 N N . PHE A 1 271 ? 16.362 2.356 -14.532 1.00 97.44 271 PHE A N 1
ATOM 2064 C CA . PHE A 1 271 ? 15.055 3.017 -14.472 1.00 97.44 271 PHE A CA 1
ATOM 2065 C C . PHE A 1 271 ? 15.168 4.432 -13.909 1.00 97.44 271 PHE A C 1
ATOM 2067 O O . PHE A 1 271 ? 15.628 4.630 -12.788 1.00 97.44 271 PHE A O 1
ATOM 2074 N N . SER A 1 272 ? 14.697 5.434 -14.651 1.00 96.75 272 SER A N 1
ATOM 2075 C CA . SER A 1 272 ? 14.734 6.830 -14.210 1.00 96.75 272 SER A CA 1
ATOM 2076 C C . SER A 1 272 ? 13.454 7.589 -14.548 1.00 96.75 272 SER A C 1
ATOM 2078 O O . SER A 1 272 ? 12.721 7.266 -15.479 1.00 96.75 272 SER A O 1
ATOM 2080 N N . ARG A 1 273 ? 13.180 8.653 -13.792 1.00 95.69 273 ARG A N 1
ATOM 2081 C CA . ARG A 1 273 ? 12.083 9.602 -14.062 1.00 95.69 273 ARG A CA 1
ATOM 2082 C C . ARG A 1 273 ? 12.448 10.682 -15.081 1.00 95.69 273 ARG A C 1
ATOM 2084 O O . ARG A 1 273 ? 11.591 11.462 -15.488 1.00 95.69 273 ARG A O 1
ATOM 2091 N N . ALA A 1 274 ? 13.717 10.760 -15.464 1.00 95.88 274 ALA A N 1
ATOM 2092 C CA . ALA A 1 274 ? 14.229 11.685 -16.464 1.00 95.88 274 ALA A CA 1
ATOM 2093 C C . ALA A 1 274 ? 15.365 11.012 -17.243 1.00 95.88 274 ALA A C 1
ATOM 2095 O O . ALA A 1 274 ? 15.905 10.002 -16.802 1.00 95.88 274 ALA A O 1
ATOM 2096 N N . ARG A 1 275 ? 15.792 11.605 -18.361 1.00 97.25 275 ARG A N 1
ATOM 2097 C CA . ARG A 1 275 ? 17.010 11.188 -19.078 1.00 97.25 275 ARG A CA 1
ATOM 2098 C C . ARG A 1 275 ? 18.275 11.607 -18.319 1.00 97.25 275 ARG A C 1
ATOM 2100 O O . ARG A 1 275 ? 19.056 12.451 -18.752 1.00 97.25 275 ARG A O 1
ATOM 2107 N N . ARG A 1 276 ? 18.438 11.087 -17.107 1.00 96.75 276 ARG A N 1
ATOM 2108 C CA . ARG A 1 276 ? 19.568 11.349 -16.218 1.00 96.75 276 ARG A CA 1
ATOM 2109 C C . ARG A 1 276 ? 19.773 10.162 -15.299 1.00 96.75 276 ARG A C 1
ATOM 2111 O O . ARG A 1 276 ? 18.807 9.657 -14.724 1.00 96.75 276 ARG A O 1
ATOM 2118 N N . VAL A 1 277 ? 21.036 9.800 -15.110 1.00 96.50 277 VAL A N 1
ATOM 2119 C CA . VAL A 1 277 ? 21.455 8.839 -14.091 1.00 96.50 277 VAL A CA 1
ATOM 2120 C C . VAL A 1 277 ? 21.943 9.598 -12.852 1.00 96.50 277 VAL A C 1
ATOM 2122 O O . VAL A 1 277 ? 22.760 10.522 -12.923 1.00 96.50 277 VAL A O 1
ATOM 2125 N N . ILE A 1 278 ? 21.385 9.232 -11.706 1.00 94.62 278 ILE A N 1
ATOM 2126 C CA . ILE A 1 278 ? 21.796 9.656 -10.361 1.00 94.62 278 ILE A CA 1
ATOM 2127 C C . ILE A 1 278 ? 22.294 8.445 -9.562 1.00 94.62 278 ILE A C 1
ATOM 2129 O O . ILE A 1 278 ? 22.133 7.309 -10.009 1.00 94.62 278 ILE A O 1
ATOM 2133 N N . GLU A 1 279 ? 22.899 8.687 -8.401 1.00 91.50 279 GLU A N 1
ATOM 2134 C CA . GLU A 1 279 ? 23.470 7.647 -7.530 1.00 91.50 279 GLU A CA 1
ATOM 2135 C C . GLU A 1 279 ? 22.475 6.508 -7.257 1.00 91.50 279 GLU A C 1
ATOM 2137 O O . GLU A 1 279 ? 22.768 5.358 -7.577 1.00 91.50 279 GLU A O 1
ATOM 2142 N N . ASP A 1 280 ? 21.250 6.854 -6.856 1.00 90.12 280 ASP A N 1
ATOM 2143 C CA . ASP A 1 280 ? 20.191 5.898 -6.499 1.00 90.12 280 ASP A CA 1
ATOM 2144 C C . ASP A 1 280 ? 19.381 5.369 -7.697 1.00 90.12 280 ASP A C 1
ATOM 2146 O O . ASP A 1 280 ? 18.274 4.860 -7.526 1.00 90.12 280 ASP A O 1
ATOM 2150 N N . THR A 1 281 ? 19.874 5.517 -8.932 1.00 95.69 281 THR A N 1
ATOM 2151 C CA . THR A 1 281 ? 19.171 4.965 -10.107 1.00 95.69 281 THR A CA 1
ATOM 2152 C C . THR A 1 281 ? 19.232 3.438 -10.047 1.00 95.69 281 THR A C 1
ATOM 2154 O O . THR A 1 281 ? 20.346 2.903 -10.096 1.00 95.69 281 THR A O 1
ATOM 2157 N N . PRO A 1 282 ? 18.090 2.724 -9.987 1.00 96.00 282 PRO A N 1
ATOM 2158 C CA . PRO A 1 282 ? 18.077 1.266 -9.977 1.00 96.00 282 PRO A CA 1
ATOM 2159 C C . PRO A 1 282 ? 18.763 0.723 -11.224 1.00 96.00 282 PRO A C 1
ATOM 2161 O O . PRO A 1 282 ? 18.456 1.171 -12.328 1.00 96.00 282 PRO A O 1
ATOM 2164 N N . ARG A 1 283 ? 19.684 -0.222 -11.034 1.00 97.25 283 ARG A N 1
ATOM 2165 C CA . ARG A 1 283 ? 20.431 -0.927 -12.081 1.00 97.25 283 ARG A CA 1
ATOM 2166 C C . ARG A 1 283 ? 20.064 -2.393 -11.986 1.00 97.25 283 ARG A C 1
ATOM 2168 O O . ARG A 1 283 ? 20.374 -2.994 -10.965 1.00 97.25 283 ARG A O 1
ATOM 2175 N N . LEU A 1 284 ? 19.376 -2.916 -12.991 1.00 98.19 284 LEU A N 1
ATOM 2176 C CA . LEU A 1 284 ? 18.755 -4.233 -12.915 1.00 98.19 284 LEU A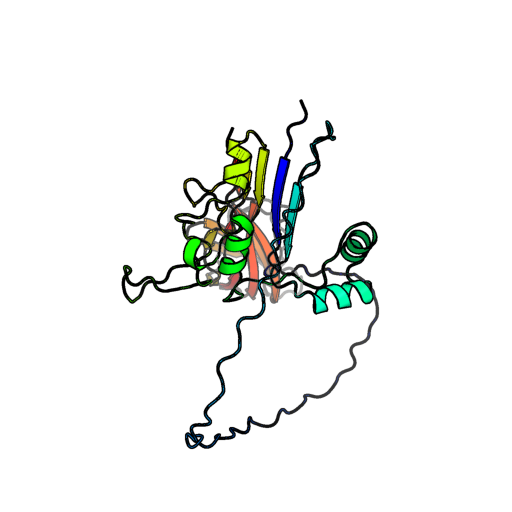 CA 1
ATOM 2177 C C . LEU A 1 284 ? 19.151 -5.087 -14.109 1.00 98.19 284 LEU A C 1
ATOM 2179 O O . LEU A 1 284 ? 18.921 -4.696 -15.256 1.00 98.19 284 LEU A O 1
ATOM 2183 N N . GLY A 1 285 ? 19.713 -6.255 -13.822 1.00 98.25 285 GLY A N 1
ATOM 2184 C CA . GLY A 1 285 ? 19.841 -7.353 -14.766 1.00 98.25 285 GLY A CA 1
ATOM 2185 C C . GLY A 1 285 ? 18.608 -8.254 -14.782 1.00 98.25 285 GLY A C 1
ATOM 2186 O O . GLY A 1 285 ? 17.656 -8.081 -14.015 1.00 98.25 285 GLY A O 1
ATOM 2187 N N . VAL A 1 286 ? 18.614 -9.243 -15.675 1.00 98.06 286 VAL A N 1
ATOM 2188 C CA . VAL A 1 286 ? 17.519 -10.217 -15.799 1.00 98.06 286 VAL A CA 1
ATOM 2189 C C . VAL A 1 286 ? 17.318 -10.979 -14.484 1.00 98.06 286 VAL A C 1
ATOM 2191 O O . VAL A 1 286 ? 18.248 -11.574 -13.948 1.00 98.06 286 VAL A O 1
ATOM 2194 N N . GLY A 1 287 ? 16.081 -10.995 -13.985 1.00 97.69 287 GLY A N 1
ATOM 2195 C CA . GLY A 1 287 ? 15.707 -11.644 -12.727 1.00 97.69 287 GLY A CA 1
ATOM 2196 C C . GLY A 1 287 ? 15.870 -10.768 -11.480 1.00 97.69 287 GLY A C 1
ATOM 2197 O O . GLY A 1 287 ? 15.448 -11.186 -10.400 1.00 97.69 287 GLY A O 1
ATOM 2198 N N . GLU A 1 288 ? 16.428 -9.562 -11.607 1.00 97.62 288 GLU A N 1
ATOM 2199 C CA . GLU A 1 288 ? 16.651 -8.658 -10.479 1.00 97.62 288 GLU A CA 1
ATOM 2200 C C . GLU A 1 288 ? 15.481 -7.698 -10.250 1.00 97.62 288 GLU A C 1
ATOM 2202 O O . GLU A 1 288 ? 14.837 -7.224 -11.191 1.00 97.62 288 GLU A O 1
ATOM 2207 N N . TRP A 1 289 ? 15.238 -7.396 -8.973 1.00 97.31 289 TRP A N 1
ATOM 2208 C CA . TRP A 1 289 ? 14.226 -6.446 -8.522 1.00 97.31 289 TRP A CA 1
ATOM 2209 C C . TRP A 1 289 ? 14.849 -5.111 -8.122 1.00 97.31 289 TRP A C 1
ATOM 2211 O O . TRP A 1 289 ? 15.882 -5.081 -7.455 1.00 97.31 289 TRP A O 1
ATOM 2221 N N . GLY A 1 290 ? 14.174 -4.007 -8.439 1.00 96.00 290 GLY A N 1
ATOM 2222 C CA . GLY A 1 290 ? 14.537 -2.687 -7.926 1.00 96.00 290 GLY A CA 1
ATOM 2223 C C . GLY A 1 290 ? 13.371 -1.718 -7.880 1.00 96.00 290 GLY A C 1
ATOM 2224 O O . GLY A 1 290 ? 12.422 -1.833 -8.649 1.00 96.00 290 GLY A O 1
ATOM 2225 N N . SER A 1 291 ? 13.459 -0.742 -6.984 1.00 96.06 291 SER A N 1
ATOM 2226 C CA . SER A 1 291 ? 12.370 0.194 -6.697 1.00 96.06 291 SER A CA 1
ATOM 2227 C C . SER A 1 291 ? 12.659 1.576 -7.267 1.00 96.06 291 SER A C 1
ATOM 2229 O O . SER A 1 291 ? 13.768 2.088 -7.138 1.00 96.06 291 SER A O 1
ATOM 2231 N N . LEU A 1 292 ? 11.643 2.234 -7.824 1.00 95.25 292 LEU A N 1
ATOM 2232 C CA . LEU A 1 292 ? 11.729 3.635 -8.232 1.00 95.25 292 LEU A CA 1
ATOM 2233 C C . LEU A 1 292 ? 10.582 4.428 -7.612 1.00 95.25 292 LEU A C 1
ATOM 2235 O O . LEU A 1 292 ? 9.413 4.115 -7.830 1.00 95.25 292 LEU A O 1
ATOM 2239 N N . ILE A 1 293 ? 10.909 5.501 -6.887 1.00 94.56 293 ILE A N 1
ATOM 2240 C CA . ILE A 1 293 ? 9.913 6.468 -6.407 1.00 94.56 293 ILE A CA 1
ATOM 2241 C C . ILE A 1 293 ? 9.413 7.283 -7.602 1.00 94.56 293 ILE A C 1
ATOM 2243 O O . ILE A 1 293 ? 10.157 8.078 -8.183 1.00 94.56 293 ILE A O 1
ATOM 2247 N N . LEU A 1 294 ? 8.138 7.106 -7.946 1.00 94.50 294 LEU A N 1
ATOM 2248 C CA . LEU A 1 294 ? 7.470 7.710 -9.102 1.00 94.50 294 LEU A CA 1
ATOM 2249 C C . LEU A 1 294 ? 6.748 9.010 -8.742 1.00 94.50 294 LEU A C 1
ATOM 2251 O O . LEU A 1 294 ? 6.740 9.952 -9.535 1.00 94.50 294 LEU A O 1
ATOM 2255 N N . LEU A 1 295 ? 6.196 9.072 -7.529 1.00 91.38 295 LEU A N 1
ATOM 2256 C CA . LEU A 1 295 ? 5.430 10.187 -6.989 1.00 91.38 295 LEU A CA 1
ATOM 2257 C C . LEU A 1 295 ? 6.100 10.700 -5.702 1.00 91.38 295 LEU A C 1
ATOM 2259 O O . LEU A 1 295 ? 5.769 10.244 -4.607 1.00 91.38 295 LEU A O 1
ATOM 2263 N N . PRO A 1 296 ? 7.043 11.657 -5.793 1.00 87.25 296 PRO A N 1
ATOM 2264 C CA . PRO A 1 296 ? 7.835 12.106 -4.642 1.00 87.25 296 PRO A CA 1
ATOM 2265 C C . PRO A 1 296 ? 7.011 12.709 -3.513 1.00 87.25 296 PRO A C 1
ATOM 2267 O O . PRO A 1 296 ? 7.319 12.482 -2.350 1.00 87.25 296 PRO A O 1
ATOM 2270 N N . ASN A 1 297 ? 5.944 13.437 -3.853 1.00 87.56 297 ASN A N 1
ATOM 2271 C CA . ASN A 1 297 ? 5.078 14.086 -2.866 1.00 87.56 297 ASN A CA 1
ATOM 2272 C C . ASN A 1 297 ? 4.344 13.074 -1.977 1.00 87.56 297 ASN A C 1
ATOM 2274 O O . ASN A 1 297 ? 4.005 13.393 -0.844 1.00 87.56 297 ASN A O 1
ATOM 2278 N N . TYR A 1 298 ? 4.124 11.863 -2.491 1.00 84.50 298 TYR A N 1
ATOM 2279 C CA . TYR A 1 298 ? 3.487 10.766 -1.769 1.00 84.50 298 TYR A CA 1
ATOM 2280 C C . TYR A 1 298 ? 4.488 9.707 -1.295 1.00 84.50 298 TYR A C 1
ATOM 2282 O O . TYR A 1 298 ? 4.087 8.747 -0.645 1.00 84.50 298 TYR A O 1
ATOM 2290 N N . VAL A 1 299 ? 5.772 9.858 -1.651 1.00 87.12 299 VAL A N 1
ATOM 2291 C CA . VAL A 1 299 ? 6.822 8.840 -1.477 1.00 87.12 299 VAL A CA 1
A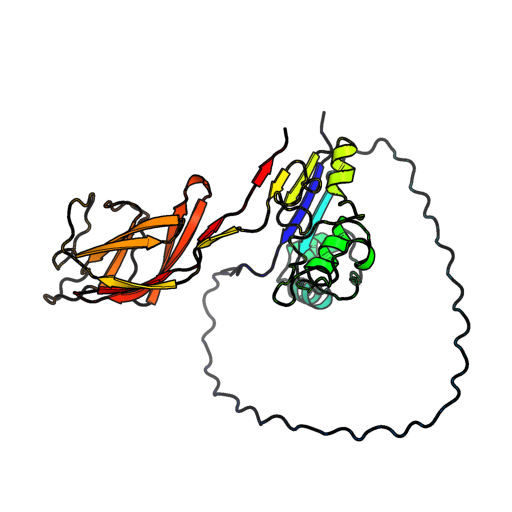TOM 2292 C C . VAL A 1 299 ? 6.339 7.471 -1.984 1.00 87.12 299 VAL A C 1
ATOM 2294 O O . VAL A 1 299 ? 6.494 6.441 -1.338 1.00 87.12 299 VAL A O 1
ATOM 2297 N N . SER A 1 300 ? 5.693 7.484 -3.152 1.00 90.69 300 SER A N 1
ATOM 2298 C CA . SER A 1 300 ? 5.084 6.309 -3.775 1.00 90.69 300 SER A CA 1
ATOM 2299 C C . SER A 1 300 ? 5.806 5.947 -5.070 1.00 90.69 300 SER A C 1
ATOM 2301 O O . SER A 1 300 ? 6.334 6.813 -5.775 1.00 90.69 300 SER A O 1
ATOM 2303 N N . GLY A 1 301 ? 5.861 4.657 -5.378 1.00 93.38 301 GLY A N 1
ATOM 2304 C CA . GLY A 1 301 ? 6.630 4.112 -6.484 1.00 93.38 301 GLY A CA 1
ATOM 2305 C C . GLY A 1 301 ? 6.156 2.732 -6.907 1.00 93.38 301 GLY A C 1
ATOM 2306 O O . GLY A 1 301 ? 5.094 2.273 -6.491 1.00 93.38 301 GLY A O 1
ATOM 2307 N N . ALA A 1 302 ? 6.966 2.094 -7.741 1.00 95.44 302 ALA A N 1
ATOM 2308 C CA . ALA A 1 302 ? 6.805 0.697 -8.117 1.00 95.44 302 ALA A CA 1
ATOM 2309 C C . ALA A 1 302 ? 8.141 -0.033 -7.987 1.00 95.44 302 ALA A C 1
ATOM 2311 O O . ALA A 1 302 ? 9.211 0.578 -8.085 1.00 95.44 302 ALA A O 1
ATOM 2312 N N . ASP A 1 303 ? 8.039 -1.345 -7.826 1.00 96.94 303 ASP A N 1
ATOM 2313 C CA . ASP A 1 303 ? 9.147 -2.272 -7.987 1.00 96.94 303 ASP A CA 1
ATOM 2314 C C . ASP A 1 303 ? 9.114 -2.825 -9.405 1.00 96.94 303 ASP A C 1
ATOM 2316 O O . ASP A 1 303 ? 8.044 -3.111 -9.948 1.00 96.94 303 ASP A O 1
ATOM 2320 N N . PHE A 1 304 ? 10.291 -2.977 -9.991 1.00 97.69 304 PHE A N 1
ATOM 2321 C CA . PHE A 1 304 ? 10.510 -3.425 -11.353 1.00 97.69 304 PHE A CA 1
ATOM 2322 C C . PHE A 1 304 ? 11.320 -4.713 -11.329 1.00 97.69 304 PHE A C 1
ATOM 2324 O O . PHE A 1 304 ? 12.295 -4.808 -10.589 1.00 97.69 304 PHE A O 1
ATOM 2331 N N . LEU A 1 305 ? 10.923 -5.676 -12.156 1.00 98.25 305 LEU A N 1
ATOM 2332 C CA . LEU A 1 305 ? 11.632 -6.923 -12.413 1.00 98.25 305 LEU A CA 1
ATOM 2333 C C . LEU A 1 305 ? 11.945 -7.007 -13.901 1.00 98.25 305 LEU A C 1
ATOM 2335 O O . LEU A 1 305 ? 11.021 -7.034 -14.719 1.00 98.25 305 LEU A O 1
ATOM 2339 N N . ILE A 1 306 ? 13.222 -7.102 -14.259 1.00 98.44 306 ILE A N 1
ATOM 2340 C CA . ILE A 1 306 ? 13.603 -7.371 -15.648 1.00 98.44 306 ILE A CA 1
ATOM 2341 C C . ILE A 1 306 ? 13.406 -8.853 -15.952 1.00 98.44 306 ILE A C 1
ATOM 2343 O O . ILE A 1 306 ? 13.854 -9.722 -15.207 1.00 98.44 306 ILE A O 1
ATOM 2347 N N . GLN A 1 307 ? 12.736 -9.142 -17.065 1.00 98.06 307 GLN A N 1
ATOM 2348 C CA . GLN A 1 307 ? 12.504 -10.509 -17.529 1.00 98.06 307 GLN A CA 1
ATOM 2349 C C . GLN A 1 307 ? 13.357 -10.850 -18.746 1.00 98.06 307 GLN A C 1
ATOM 2351 O O . GLN A 1 307 ? 13.794 -11.988 -18.877 1.00 98.06 307 GLN A O 1
ATOM 2356 N N . GLU A 1 308 ? 13.585 -9.877 -19.626 1.00 98.19 308 GLU A N 1
ATOM 2357 C CA . GLU A 1 308 ? 14.353 -10.072 -20.850 1.00 98.19 308 GLU A CA 1
ATOM 2358 C C . GLU A 1 308 ? 14.947 -8.747 -21.325 1.00 98.19 308 GLU A C 1
ATOM 2360 O O . GLU A 1 308 ? 14.295 -7.702 -21.247 1.00 98.19 308 GLU A O 1
ATOM 2365 N N . ILE A 1 309 ? 16.176 -8.811 -21.833 1.00 98.19 309 ILE A N 1
ATOM 2366 C CA . ILE A 1 309 ? 16.884 -7.695 -22.454 1.00 98.19 309 ILE A CA 1
ATOM 2367 C C . ILE A 1 309 ? 17.390 -8.188 -23.807 1.00 98.19 309 ILE A C 1
ATOM 2369 O O . ILE A 1 309 ? 18.064 -9.214 -23.888 1.00 98.19 309 ILE A O 1
ATOM 2373 N N . THR A 1 310 ? 17.067 -7.460 -24.870 1.00 96.69 310 THR A N 1
ATOM 2374 C CA . THR A 1 310 ? 17.604 -7.694 -26.214 1.00 96.69 310 THR A CA 1
ATOM 2375 C C . THR A 1 310 ? 18.137 -6.380 -26.787 1.00 96.69 310 THR A C 1
ATOM 2377 O O . THR A 1 310 ? 18.052 -5.329 -26.153 1.00 96.69 310 THR A O 1
ATOM 2380 N N . SER A 1 311 ? 18.676 -6.411 -28.007 1.00 95.56 311 SER A N 1
ATOM 2381 C CA . SER A 1 311 ? 19.053 -5.189 -28.727 1.00 95.56 311 SER A CA 1
ATOM 2382 C C . SER A 1 311 ? 17.863 -4.415 -29.308 1.00 95.56 311 SER A C 1
ATOM 2384 O O . SER A 1 311 ? 18.053 -3.300 -29.785 1.00 95.56 311 SER A O 1
ATOM 2386 N N . GLU A 1 312 ? 16.663 -5.000 -29.325 1.00 97.44 312 GLU A N 1
ATOM 2387 C CA . GLU A 1 312 ? 15.473 -4.416 -29.962 1.00 97.44 312 GLU A CA 1
ATOM 2388 C C . GLU A 1 312 ? 14.398 -4.020 -28.951 1.00 97.44 312 GLU A C 1
ATOM 2390 O O . GLU A 1 312 ? 13.670 -3.057 -29.177 1.00 97.44 312 GLU A O 1
ATOM 2395 N N . GLU A 1 313 ? 14.309 -4.726 -27.827 1.00 98.31 313 GLU A N 1
ATOM 2396 C CA . GLU A 1 313 ? 13.287 -4.519 -26.807 1.00 98.31 313 GLU A CA 1
ATOM 2397 C C . GLU A 1 313 ? 13.740 -4.969 -25.414 1.00 98.31 313 GLU A C 1
ATOM 2399 O O . GLU A 1 313 ? 14.629 -5.812 -25.258 1.00 98.31 313 GLU A O 1
ATOM 2404 N N . VAL A 1 314 ? 13.087 -4.417 -24.391 1.00 98.44 314 VAL A N 1
ATOM 2405 C CA . VAL A 1 314 ? 13.173 -4.887 -23.002 1.00 98.44 314 VAL A CA 1
ATOM 2406 C C . VAL A 1 314 ? 11.798 -5.331 -22.545 1.00 98.44 314 VAL A C 1
ATOM 2408 O O . VAL A 1 314 ? 10.824 -4.588 -22.686 1.00 98.44 314 VAL A O 1
ATOM 2411 N N . THR A 1 315 ? 11.744 -6.501 -21.915 1.00 98.69 315 THR A N 1
ATOM 2412 C CA . THR A 1 315 ? 10.569 -6.963 -21.182 1.00 98.69 315 THR A CA 1
ATOM 2413 C C . THR A 1 315 ? 10.797 -6.823 -19.684 1.00 98.69 315 THR A C 1
ATOM 2415 O O . THR A 1 315 ? 11.764 -7.353 -19.130 1.00 98.69 315 THR A O 1
ATOM 2418 N N . PHE A 1 316 ? 9.852 -6.186 -19.001 1.00 98.44 316 PHE A N 1
ATOM 2419 C CA . PHE A 1 316 ? 9.860 -6.052 -17.551 1.00 98.44 316 PHE A CA 1
ATOM 2420 C C . PHE A 1 316 ? 8.456 -6.194 -16.958 1.00 98.44 316 PHE A C 1
ATOM 2422 O O . PHE A 1 316 ? 7.439 -5.992 -17.620 1.00 98.44 316 PHE A O 1
ATOM 2429 N N . PHE A 1 317 ? 8.396 -6.541 -15.681 1.00 98.31 317 PHE A N 1
ATOM 2430 C CA . PHE A 1 317 ? 7.199 -6.426 -14.860 1.00 98.31 317 PHE A CA 1
ATOM 2431 C C . PHE A 1 317 ? 7.363 -5.242 -13.915 1.00 98.31 317 PHE A C 1
ATOM 2433 O O . PHE A 1 317 ? 8.447 -5.042 -13.377 1.00 98.31 317 PHE A O 1
ATOM 2440 N N . HIS A 1 318 ? 6.294 -4.484 -13.687 1.00 97.44 318 HIS A N 1
ATOM 2441 C CA . HIS A 1 318 ? 6.234 -3.531 -12.588 1.00 97.44 318 HIS A CA 1
ATOM 2442 C C . HIS A 1 318 ? 5.055 -3.838 -11.662 1.00 97.44 318 HIS A C 1
ATOM 2444 O O . HIS A 1 318 ? 3.981 -4.257 -12.110 1.00 97.44 318 HIS A O 1
ATOM 2450 N N . THR A 1 319 ? 5.238 -3.616 -10.361 1.00 96.25 319 THR A N 1
ATOM 2451 C CA . THR A 1 319 ? 4.154 -3.710 -9.377 1.00 96.25 319 THR A CA 1
ATOM 2452 C C . THR A 1 319 ? 3.131 -2.587 -9.576 1.00 96.25 319 THR A C 1
ATOM 2454 O O . THR A 1 319 ? 3.303 -1.680 -10.396 1.00 96.25 319 THR A O 1
ATOM 2457 N N . GLY A 1 320 ? 2.003 -2.678 -8.868 1.00 93.31 320 GLY A N 1
ATOM 2458 C CA . GLY A 1 320 ? 1.063 -1.563 -8.819 1.00 93.31 320 GLY A CA 1
ATOM 2459 C C . GLY A 1 320 ? 1.670 -0.387 -8.057 1.00 93.31 320 GLY A C 1
ATOM 2460 O O . GLY A 1 320 ? 2.463 -0.591 -7.141 1.00 93.31 320 GLY A O 1
ATOM 2461 N N . VAL A 1 321 ? 1.274 0.827 -8.420 1.00 93.19 321 VAL A N 1
ATOM 2462 C CA . VAL A 1 321 ? 1.662 2.042 -7.694 1.00 93.19 321 VAL A CA 1
ATOM 2463 C C . VAL A 1 321 ? 0.573 2.339 -6.679 1.00 93.19 321 VAL A C 1
ATOM 2465 O O . VAL A 1 321 ? -0.606 2.354 -7.041 1.00 93.19 321 VAL A O 1
ATOM 2468 N N . TYR A 1 322 ? 0.961 2.534 -5.420 1.00 89.12 322 TYR A N 1
ATOM 2469 C CA . TYR A 1 322 ? 0.025 2.808 -4.334 1.00 89.12 322 TYR A CA 1
ATOM 2470 C C . TYR A 1 322 ? 0.497 3.974 -3.473 1.00 89.12 322 TYR A C 1
ATOM 2472 O O . TYR A 1 322 ? 1.676 4.027 -3.118 1.00 89.12 322 TYR A O 1
ATOM 2480 N N . HIS A 1 323 ? -0.406 4.860 -3.063 1.00 87.69 323 HIS A N 1
ATOM 2481 C CA . HIS A 1 323 ? -0.117 5.899 -2.074 1.00 87.69 323 HIS A CA 1
ATOM 2482 C C . HIS A 1 323 ? -1.140 5.905 -0.940 1.00 87.69 323 HIS A C 1
ATOM 2484 O O . HIS A 1 323 ? -2.315 5.634 -1.153 1.00 87.69 323 HIS A O 1
ATOM 2490 N N . ASN A 1 324 ? -0.711 6.260 0.271 1.00 84.88 324 ASN A N 1
ATOM 2491 C CA . ASN A 1 324 ? -1.621 6.447 1.401 1.00 84.88 324 ASN A CA 1
ATOM 2492 C C . ASN A 1 324 ? -2.145 7.886 1.435 1.00 84.88 324 ASN A C 1
ATOM 2494 O O . ASN A 1 324 ? -1.422 8.824 1.098 1.00 84.88 324 ASN A O 1
ATOM 2498 N N . ILE A 1 325 ? -3.377 8.067 1.912 1.00 79.44 325 ILE A N 1
ATOM 2499 C CA . ILE A 1 325 ? -3.921 9.398 2.196 1.00 79.44 325 ILE A CA 1
ATOM 2500 C C . ILE A 1 325 ? -3.729 9.699 3.677 1.00 79.44 325 ILE A C 1
ATOM 2502 O O . ILE A 1 325 ? -4.129 8.904 4.529 1.00 79.44 325 ILE A O 1
ATOM 2506 N N . ALA A 1 326 ? -3.182 10.874 3.976 1.00 82.81 326 ALA A N 1
ATOM 2507 C CA . ALA A 1 326 ? -3.164 11.432 5.319 1.00 82.81 326 ALA A CA 1
ATOM 2508 C C . ALA A 1 326 ? -4.082 12.661 5.399 1.00 82.81 326 ALA A C 1
ATOM 2510 O O . ALA A 1 326 ? -4.079 13.506 4.504 1.00 82.81 326 ALA A O 1
ATOM 2511 N N . PHE A 1 327 ? -4.851 12.765 6.478 1.00 78.44 327 PHE A N 1
ATOM 2512 C CA . PHE A 1 327 ? -5.675 13.918 6.822 1.00 78.44 327 PHE A CA 1
ATOM 2513 C C . PHE A 1 327 ? -5.254 14.455 8.192 1.00 78.44 327 PHE A C 1
ATOM 2515 O O . PHE A 1 327 ? -5.048 13.680 9.126 1.00 78.44 327 PHE A O 1
ATOM 2522 N N . GLY A 1 328 ? -5.125 15.778 8.294 1.00 76.81 328 GLY A N 1
ATOM 2523 C CA . GLY A 1 328 ? -4.897 16.494 9.546 1.00 76.81 328 GLY A CA 1
ATOM 2524 C C . GLY A 1 328 ? -5.891 17.643 9.659 1.00 76.81 328 GLY A C 1
ATOM 2525 O O . GLY A 1 328 ? -5.847 18.562 8.841 1.00 76.81 328 GLY A O 1
ATOM 2526 N N . GLY A 1 329 ? -6.791 17.573 10.638 1.00 59.34 329 GLY A N 1
ATOM 2527 C CA . GLY A 1 329 ? -7.684 18.671 10.993 1.00 59.34 329 GLY A CA 1
ATOM 2528 C C . GLY A 1 329 ? -7.001 19.594 12.000 1.00 59.34 329 GLY A C 1
ATOM 2529 O O . GLY A 1 329 ? -6.670 19.154 13.099 1.00 59.34 329 GLY A O 1
ATOM 2530 N N . PHE A 1 330 ? -6.786 20.856 11.628 1.00 46.91 330 PHE A N 1
ATOM 2531 C CA . PHE A 1 330 ? -6.431 21.940 12.549 1.00 46.91 330 PHE A CA 1
ATOM 2532 C C . PHE A 1 330 ? -7.484 23.041 12.467 1.00 46.91 330 PHE A C 1
ATOM 2534 O O . PHE A 1 330 ? -7.920 23.340 11.331 1.00 46.91 330 PHE A O 1
#

Foldseek 3Di:
DDFAEEEEAEDEPPDPPPPPPDDDDDDDDDDDDDDDDDDDDDDDDDDDDDDDPDPDDDDDPDDPPPPPPDPDDDVDDRHHHYHYHYPPPFQVVVVVCLVVVVCVPVVVCVVVHPDDSGDDAAPPPEQLQRLLCVQQVDHCVQQVQRHCKADDPPDDPPDIDGSQQDARVRGAGPLLVCVVVVHQYEAEQGRNQAPNHPSRHHLKYKHDKDFQAAKDKDKWWKDQQDDAEPDDDALDGKIKTWDAGPRFAIKMKIWGHPDDPVDPDTFWIWIGRDSYDDPQTDIDGAQDKDWDQRDVVQSKTWIKHWHDDDNTITIIIIHTIIGMDIDHHD

Radius of gyration: 28.29 Å; chains: 1; bounding box: 72×63×72 Å

Sequence (330 aa):
MDSMRLYIINILAFTSLILVACSPGIEAQTTSPLSLPPPTYTVFPTPSQRVVETASPSPTPSQPVIETAFPSPTPEARHSVFVVSWDGGRADMVYDLMGEGVMPGFAALARQGLRAEYAQTVDPPLTAVAQNSISTGSIPARTGIVSNSYHNSNDSFYWYRRGFDELLDGAEPVWVTASRAGLITAAVFFPGGSPSLPGQAADFTVGYGIRDAYSRRETVPLTAAQDWQNLPASYSPLLEATYQIPEVTRIYLLVLDSTDDQARNYDLVLFSRARRVIEDTPRLGVGEWGSLILLPNYVSGADFLIQEITSEEVTFFHTGVYHNIAFGGF

pLDDT: mean 80.75, std 23.73, range [22.44, 98.69]

Secondary structure (DSSP, 8-state):
----EEEEEEE-TTS----------------PPP-PPPP----PPPPP-----PPPPPPPP--------PPP--S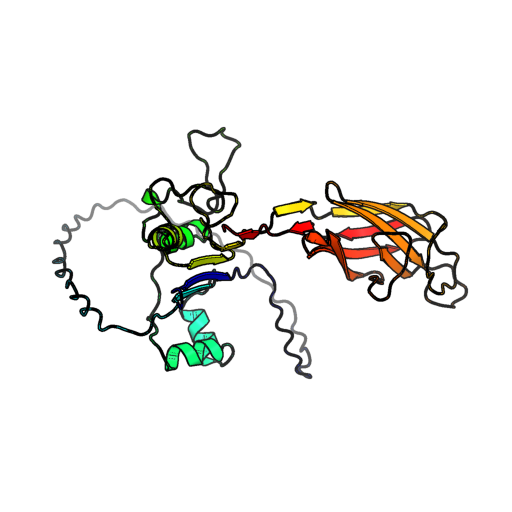-----EEEEEETT--HHHHHHHHHTTS-HHHHHHHHHS---S-PPPPSS--HHHHHHHHHHT--HHHHS--SSEE--TTS-TT--EETTSS--TT---HHHHHHHTT-EEEEES-TT--TTSTT---SEEEPPPEEEE--EEEEEE-EE--S-BSPPP-SS--EEEEEEETTTEEEEEEEE----SSS----EEEEESSSB--TT--EE-BT-EEEEEEEGGGTEEEEEEEEEE-SSEEEEEEPPEEE--EEE--